Protein AF-A0A937RVD9-F1 (afdb_monomer)

Sequence (289 aa):
MVETFGQALRRLRGSMSIRELARQAHCGKSHVSDLERGRRALYRTQAVLYLAAAKLATRTGDHDLAWIAADRGQQAALAADAPVLVATLRRQIACVFHDTGRLADADQVITTALDALRRDGVQDEPDLISARGSLHLLGAMISTRCGGLAQARQQFAAAADQAHALGRDDNRLWTAFGPTNVAIHTLAAVTLDDPMQAIHVAERIDTRLLPAPL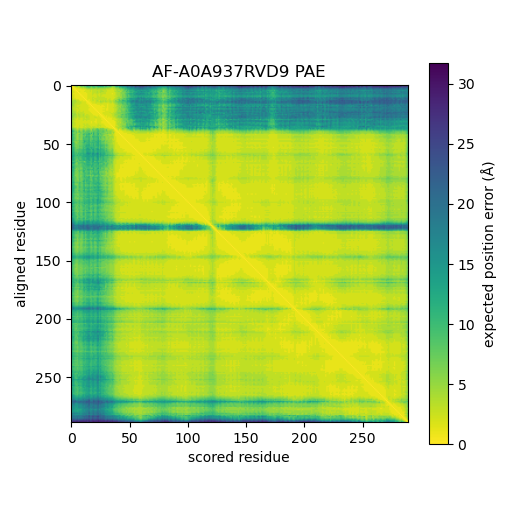IGRRVRVQIDLARAHASLGEDATATVHILDVAHRAPQMLRYDTAARTVCSTLLGRAQGSTVSVLRAAAKQAGIAA

Nearest PDB structures (foldseek):
  8rtc-assembly1_A  TM=5.789E-01  e=1.223E-02  Bacillus phage phi3T
  3sf4-assembly3_C  TM=4.763E-01  e=4.565E-03  Homo sapiens
  4gyo-assembly2_A  TM=5.885E-01  e=1.770E-02  Bacillus subtilis subsp. subtilis str. 168
  4gyo-assembly3_B  TM=5.887E-01  e=2.458E-02  Bacillus subtilis subsp. subtilis str. 168
  8fbn-assembly1_E  TM=3.267E-01  e=1.270E-01  synthetic construct

pLDDT: mean 93.31, std 6.49, range [53.69, 98.69]

Solvent-accessible surface area (backbone atoms only — not comparable to full-atom values): 14753 Å² total; per-residue (Å²): 133,86,80,49,72,18,55,50,49,49,61,74,47,60,87,58,49,59,63,54,50,13,60,76,68,75,50,54,47,66,58,51,52,30,46,45,70,42,45,33,61,54,24,41,51,49,16,52,53,20,41,52,50,13,56,51,25,52,54,69,66,39,47,68,60,14,39,54,27,12,52,55,13,27,55,24,10,57,69,30,73,32,68,57,53,27,40,50,19,42,45,48,40,22,48,43,26,46,77,73,65,40,45,70,61,17,49,50,42,42,54,55,39,54,52,49,64,60,70,68,67,64,70,92,42,68,56,48,36,28,39,53,23,40,41,25,49,51,47,16,54,47,25,47,75,71,69,34,61,71,58,16,50,51,23,45,49,54,20,47,54,30,18,58,74,58,69,46,52,41,57,54,94,74,59,48,33,15,53,64,47,50,53,52,51,54,29,58,62,36,33,81,82,36,33,70,61,20,50,62,50,50,77,72,58,65,59,82,66,47,54,82,89,47,52,74,65,51,41,44,55,33,43,45,46,19,45,18,30,46,74,72,67,39,48,71,62,15,46,54,28,51,50,51,31,42,72,77,39,35,65,48,40,46,47,35,66,67,40,37,52,45,52,53,54,46,57,76,69,46,59,78,72,54,40,60,56,49,48,52,46,33,53,74,24,69,44,90,127

Secondary structure (DSSP, 8-state):
-PPPHHHHHHHHHTT--HHHHHHHTTS-HHHHHHHHTTHHHHHHHHHHHHHHHHHHHHHHT-HHHHHHHHHHHHHHHHHTT-HHHHHHHHHHHHHHHHHTT-HHHHHHHHHHHHHHHHHT-----HHHHHHHHHHHHHHHHHHHHTT-HHHHHHHHHHHHHHHHHH-S---GGG---SHHHHHHHHHHHHTTT-HHHHHHHHHT--GGGS-TT-HHHHHHHHHHHHHHHHHTT-HHHHHHHHHHHHHH-HHHHHH-HHHHHHHHHHHHH--THHHHHHHHHHHHHT---

Foldseek 3Di:
DDQAQLSVLPVVCDPPDLVRVCVVVVHDSVVNVCRNVVVLVVLQVLLLVLLVQLVVCLLQVVLVSNLVSLVSSLVSCVVNVNLLSNLSSLQSNLSSCVVVVVLVVSLVSLVVSLVVLVVVPDPPDLSSLLSNLLSLLSQLVSCLVVVNNVSNVVSLVSSCVSQVVNVAQDCRSNSSRHDLLSLLSVLVSCLVPALVVSVVSLVPRDPVRHDPVVLVSVLSSLLSNLSSCVVVVVLVSSLVSLVVCLVRPLQCCQRPPSNVVSLVSSCVVDDDPSVVSSVVSCVSSVNDD

InterPro domains:
  IPR001387 Cro/C1-type, helix-turn-helix domain [cd00093] (6-56)
  IPR010982 Lambda repressor-like, DNA-binding domain superfamily [G3DSA:1.10.260.40] (2-59)
  IPR010982 Lambda repressor-like, DNA-binding domain superfamily [SSF47413] (3-54)

Radius of gyration: 22.55 Å; Cα contacts (8 Å, |Δi|>4): 411; chains: 1; bounding box: 54×34×69 Å

Organism: NCBI:txid1836974

Structure (mmCIF, N/CA/C/O backbone):
data_AF-A0A937RVD9-F1
#
_entry.id   AF-A0A937RVD9-F1
#
loop_
_atom_site.group_PDB
_atom_site.id
_atom_site.type_symbol
_atom_site.label_atom_id
_atom_site.label_alt_id
_atom_site.label_comp_id
_atom_site.label_asym_id
_atom_site.label_entity_id
_atom_site.label_seq_id
_atom_site.pdbx_PDB_ins_code
_atom_site.Cartn_x
_atom_site.Cartn_y
_atom_site.Cartn_z
_atom_site.occupancy
_atom_site.B_iso_or_equiv
_atom_site.auth_seq_id
_atom_site.auth_comp_id
_atom_site.auth_asym_id
_atom_site.auth_atom_id
_atom_site.pdbx_PDB_model_num
ATOM 1 N N . MET A 1 1 ? -1.946 -15.962 -37.722 1.00 59.03 1 MET A N 1
ATOM 2 C CA . MET A 1 1 ? -1.201 -15.872 -36.444 1.00 59.03 1 MET A CA 1
ATOM 3 C C . MET A 1 1 ? -0.429 -14.567 -36.431 1.00 59.03 1 MET A C 1
ATOM 5 O O . MET A 1 1 ? 0.178 -14.253 -37.446 1.00 59.03 1 MET A O 1
ATOM 9 N N . VAL A 1 2 ? -0.481 -13.809 -35.334 1.00 79.12 2 VAL A N 1
ATOM 10 C CA . VAL A 1 2 ? 0.289 -12.563 -35.180 1.00 79.12 2 VAL A CA 1
ATOM 11 C C . VAL A 1 2 ? 1.734 -12.924 -34.819 1.00 79.12 2 VAL A C 1
ATOM 13 O O . VAL A 1 2 ? 1.956 -13.694 -33.887 1.00 79.12 2 VAL A O 1
ATOM 16 N N . GLU A 1 3 ? 2.703 -12.420 -35.584 1.00 84.69 3 GLU A N 1
ATOM 17 C CA . GLU A 1 3 ? 4.141 -12.602 -35.336 1.00 84.69 3 GLU A CA 1
ATOM 18 C C . GLU A 1 3 ? 4.533 -11.965 -33.986 1.00 84.69 3 GLU A C 1
ATOM 20 O O . GLU A 1 3 ? 4.183 -10.821 -33.702 1.00 84.69 3 GLU A O 1
ATOM 25 N N . THR A 1 4 ? 5.256 -12.693 -33.131 1.00 83.12 4 THR A N 1
ATOM 26 C CA . THR A 1 4 ? 5.807 -12.138 -31.879 1.00 83.12 4 THR A CA 1
ATOM 27 C C . THR A 1 4 ? 6.975 -11.190 -32.158 1.00 83.12 4 THR A C 1
ATOM 29 O O . THR A 1 4 ? 7.692 -11.364 -33.141 1.00 83.12 4 THR A O 1
ATOM 32 N N . PHE A 1 5 ? 7.261 -10.244 -31.254 1.00 81.25 5 PHE A N 1
ATOM 33 C CA . PHE A 1 5 ? 8.400 -9.324 -31.407 1.00 81.25 5 PHE A CA 1
ATOM 34 C C . PHE A 1 5 ? 9.730 -10.053 -31.662 1.00 81.25 5 PHE A C 1
ATOM 36 O O . PHE A 1 5 ? 10.495 -9.658 -32.533 1.00 81.25 5 PHE A O 1
ATOM 43 N N . GLY A 1 6 ? 9.995 -11.156 -30.955 1.00 86.38 6 GLY A N 1
ATOM 44 C CA . GLY A 1 6 ? 11.218 -11.936 -31.155 1.00 86.38 6 GLY A CA 1
ATOM 45 C C . GLY A 1 6 ? 11.268 -12.682 -32.495 1.00 86.38 6 GLY A C 1
ATOM 46 O O . GLY A 1 6 ? 12.347 -12.893 -33.047 1.00 86.38 6 GLY A O 1
ATOM 47 N N . GLN A 1 7 ? 10.117 -13.082 -33.048 1.00 87.94 7 GLN A N 1
ATOM 48 C CA . GLN A 1 7 ? 10.034 -13.606 -34.419 1.00 87.94 7 GLN A CA 1
ATOM 49 C C . GLN A 1 7 ? 10.278 -12.492 -35.445 1.00 87.94 7 GLN A C 1
ATOM 51 O O . GLN A 1 7 ? 11.126 -12.673 -36.317 1.00 87.94 7 GLN A O 1
ATOM 56 N N . ALA A 1 8 ? 9.664 -11.320 -35.254 1.00 88.81 8 ALA A N 1
ATOM 57 C CA . ALA A 1 8 ? 9.880 -10.150 -36.102 1.00 88.81 8 ALA A CA 1
ATOM 58 C C . ALA A 1 8 ? 11.344 -9.688 -36.081 1.00 88.81 8 ALA A C 1
ATOM 60 O O . ALA A 1 8 ? 11.929 -9.456 -37.134 1.00 88.81 8 ALA A O 1
ATOM 61 N N . LEU A 1 9 ? 11.977 -9.631 -34.906 1.00 88.50 9 LEU A N 1
ATOM 62 C CA . LEU A 1 9 ? 13.383 -9.249 -34.762 1.00 88.50 9 LEU A CA 1
ATOM 63 C C . LEU A 1 9 ? 14.321 -10.250 -35.454 1.00 88.50 9 LEU A C 1
ATOM 65 O O . LEU A 1 9 ? 15.240 -9.829 -36.151 1.00 88.50 9 LEU A O 1
ATOM 69 N N . ARG A 1 10 ? 14.064 -11.562 -35.328 1.00 90.75 10 ARG A N 1
ATOM 70 C CA . ARG A 1 10 ? 14.826 -12.600 -36.051 1.00 90.75 10 ARG A CA 1
ATOM 71 C C . ARG A 1 10 ? 14.688 -12.460 -37.561 1.00 90.75 10 ARG A C 1
ATOM 73 O O . ARG A 1 10 ? 15.682 -12.573 -38.271 1.00 90.75 10 ARG A O 1
ATOM 80 N N . ARG A 1 11 ? 13.472 -12.195 -38.044 1.00 92.94 11 ARG A N 1
ATOM 81 C CA . ARG A 1 11 ? 13.201 -11.966 -39.466 1.00 92.94 11 ARG A CA 1
ATOM 82 C C . ARG A 1 11 ? 13.911 -10.711 -39.976 1.00 92.94 11 ARG A C 1
ATOM 84 O O . ARG A 1 11 ? 14.557 -10.773 -41.015 1.00 92.94 11 ARG A O 1
ATOM 91 N N . LEU A 1 12 ? 13.831 -9.604 -39.234 1.00 91.19 12 LEU A N 1
ATOM 92 C CA . LEU A 1 12 ? 14.468 -8.329 -39.581 1.00 91.19 12 LEU A CA 1
ATOM 93 C C . LEU A 1 12 ? 16.000 -8.396 -39.530 1.00 91.19 12 LEU A C 1
ATOM 95 O O . LEU A 1 12 ? 16.657 -7.765 -40.351 1.00 91.19 12 LEU A O 1
ATOM 99 N N . ARG A 1 13 ? 16.581 -9.175 -38.607 1.00 91.94 13 ARG A N 1
ATOM 100 C CA . ARG A 1 13 ? 18.036 -9.386 -38.526 1.00 91.94 13 ARG A CA 1
ATOM 101 C C . ARG A 1 13 ? 18.589 -10.159 -39.734 1.00 91.94 13 ARG A C 1
ATOM 103 O O . ARG A 1 13 ? 19.764 -10.004 -40.069 1.00 91.94 13 ARG A O 1
ATOM 110 N N . GLY A 1 14 ? 17.776 -10.999 -40.379 1.00 92.56 14 GLY A N 1
ATOM 111 C CA . GLY A 1 14 ? 18.201 -11.812 -41.519 1.00 92.56 14 GLY A CA 1
ATOM 112 C C . GLY A 1 14 ? 19.394 -12.712 -41.172 1.00 92.56 14 GLY A C 1
ATOM 113 O O . GLY A 1 14 ? 19.342 -13.491 -40.220 1.00 92.56 14 GLY A O 1
ATOM 114 N N . SER A 1 15 ? 20.480 -12.602 -41.941 1.00 93.44 15 SER A N 1
ATOM 115 C CA . SER A 1 15 ? 21.705 -13.398 -41.765 1.00 93.44 15 SER A CA 1
ATOM 116 C C . SER A 1 15 ? 22.711 -12.817 -40.767 1.00 93.44 15 SER A C 1
ATOM 118 O O . SER A 1 15 ? 23.637 -13.529 -40.376 1.00 93.44 15 SER A O 1
ATOM 120 N N . MET A 1 16 ? 22.552 -11.562 -40.327 1.00 94.19 16 MET A N 1
ATOM 121 C CA . MET A 1 16 ? 23.480 -10.949 -39.368 1.00 94.19 16 MET A CA 1
ATOM 122 C C . MET A 1 16 ? 23.485 -11.751 -38.078 1.00 94.19 16 MET A C 1
ATOM 124 O O . MET A 1 16 ? 22.424 -12.010 -37.542 1.00 94.19 16 MET A O 1
ATOM 128 N N . SER A 1 17 ? 24.622 -12.101 -37.499 1.00 94.50 17 SER A N 1
ATOM 129 C CA . SER A 1 17 ? 24.682 -12.749 -36.187 1.00 94.50 17 SER A CA 1
ATOM 130 C C . SER A 1 17 ? 24.174 -11.831 -35.061 1.00 94.50 17 SER A C 1
ATOM 132 O O . SER A 1 17 ? 24.235 -10.604 -35.143 1.00 94.50 17 SER A O 1
ATOM 134 N N . ILE A 1 18 ? 23.747 -12.418 -33.934 1.00 92.19 18 ILE A N 1
ATOM 135 C CA . ILE A 1 18 ? 23.400 -11.665 -32.708 1.00 92.19 18 ILE A CA 1
ATOM 136 C C . ILE A 1 18 ? 24.550 -10.734 -32.282 1.00 92.19 18 ILE A C 1
ATOM 138 O O . ILE A 1 18 ? 24.316 -9.639 -31.784 1.00 92.19 18 ILE A O 1
ATOM 142 N N . ARG A 1 19 ? 25.805 -11.157 -32.490 1.00 93.88 19 ARG A N 1
ATOM 143 C CA . ARG A 1 19 ? 27.004 -10.364 -32.185 1.00 93.88 19 ARG A CA 1
ATOM 144 C C . ARG A 1 19 ? 27.101 -9.115 -33.054 1.00 93.88 19 ARG A C 1
ATOM 146 O O . ARG A 1 19 ? 27.449 -8.059 -32.534 1.00 93.88 19 ARG A O 1
ATOM 153 N N . GLU A 1 20 ? 26.826 -9.243 -34.345 1.00 92.75 20 GLU A N 1
ATOM 154 C CA . GLU A 1 20 ? 26.868 -8.123 -35.286 1.00 92.75 20 GLU A CA 1
ATOM 155 C C . GLU A 1 20 ? 25.735 -7.141 -35.023 1.00 92.75 20 GLU A C 1
ATOM 157 O O . GLU A 1 20 ? 26.001 -5.944 -34.933 1.00 92.75 20 GLU A O 1
ATOM 162 N N . LEU A 1 21 ? 24.515 -7.643 -34.802 1.00 91.88 21 LEU A N 1
ATOM 163 C CA . LEU A 1 21 ? 23.379 -6.793 -34.451 1.00 91.88 21 LEU A CA 1
ATOM 164 C C . LEU A 1 21 ? 23.620 -6.056 -33.129 1.00 91.88 21 LEU A C 1
ATOM 166 O O . LEU A 1 21 ? 23.423 -4.850 -33.061 1.00 91.88 21 LEU A O 1
ATOM 170 N N . ALA A 1 22 ? 24.114 -6.748 -32.099 1.00 92.56 22 ALA A N 1
ATOM 171 C CA . ALA A 1 22 ? 24.427 -6.134 -30.810 1.00 92.56 22 ALA A CA 1
ATOM 172 C C . ALA A 1 22 ? 25.488 -5.026 -30.930 1.00 92.56 22 ALA A C 1
ATOM 174 O O . ALA A 1 22 ? 25.346 -3.968 -30.323 1.00 92.56 22 ALA A O 1
ATOM 175 N N . ARG A 1 23 ? 26.522 -5.236 -31.760 1.00 93.06 23 ARG A N 1
ATOM 176 C CA . ARG A 1 23 ? 27.548 -4.220 -32.034 1.00 93.06 23 ARG A CA 1
ATOM 177 C C . ARG A 1 23 ? 26.963 -2.993 -32.736 1.00 93.06 23 ARG A C 1
ATOM 179 O O . ARG A 1 23 ? 27.299 -1.882 -32.350 1.00 93.06 23 ARG A O 1
ATOM 186 N N . GLN A 1 24 ? 26.117 -3.192 -33.748 1.00 91.94 24 GLN A N 1
ATOM 187 C CA . GLN A 1 24 ? 25.471 -2.089 -34.471 1.00 91.94 24 GLN A CA 1
ATOM 188 C C . GLN A 1 24 ? 24.472 -1.325 -33.595 1.00 91.94 24 GLN A C 1
ATOM 190 O O . GLN A 1 24 ? 24.402 -0.107 -33.666 1.00 91.94 24 GLN A O 1
ATOM 195 N N . ALA A 1 25 ? 23.734 -2.034 -32.742 1.00 89.19 25 ALA A N 1
ATOM 196 C CA . ALA A 1 25 ? 22.773 -1.451 -31.812 1.00 89.19 25 ALA A CA 1
ATOM 197 C C . ALA A 1 25 ? 23.415 -0.935 -30.509 1.00 89.19 25 ALA A C 1
ATOM 199 O O . ALA A 1 25 ? 22.693 -0.576 -29.584 1.00 89.19 25 ALA A O 1
ATOM 200 N N . HIS A 1 26 ? 24.750 -0.947 -30.403 1.00 91.12 26 HIS A N 1
ATOM 201 C CA . HIS A 1 26 ? 25.501 -0.524 -29.215 1.00 91.12 26 HIS A CA 1
ATOM 202 C C . HIS A 1 26 ? 24.992 -1.145 -27.898 1.00 91.12 26 HIS A C 1
ATOM 204 O O . HIS A 1 26 ? 24.922 -0.485 -26.864 1.00 91.12 26 HIS A O 1
ATOM 210 N N . CYS A 1 27 ? 24.648 -2.436 -27.924 1.00 89.69 27 CYS A N 1
ATOM 211 C CA . CYS A 1 27 ? 24.120 -3.161 -26.768 1.00 89.69 27 CYS A CA 1
ATOM 212 C C . CYS A 1 27 ? 24.797 -4.529 -26.565 1.00 89.69 27 CYS A C 1
ATOM 214 O O . CYS A 1 27 ? 25.627 -4.986 -27.354 1.00 89.69 27 CYS A O 1
ATOM 216 N N . GLY A 1 28 ? 24.461 -5.203 -25.461 1.00 89.19 28 GLY A N 1
ATOM 217 C CA . GLY A 1 28 ? 24.975 -6.537 -25.153 1.00 89.19 28 GLY A CA 1
ATOM 218 C C . GLY A 1 28 ? 24.358 -7.638 -26.026 1.00 89.19 28 GLY A C 1
ATOM 219 O O . GLY A 1 28 ? 23.177 -7.615 -26.361 1.00 89.19 28 GLY A O 1
ATOM 220 N N . LYS A 1 29 ? 25.128 -8.688 -26.334 1.00 91.56 29 LYS A N 1
ATOM 221 C CA . LYS A 1 29 ? 24.632 -9.866 -27.085 1.00 91.56 29 LYS A CA 1
ATOM 222 C C . LYS A 1 29 ? 23.496 -10.592 -26.357 1.00 91.56 29 LYS A C 1
ATOM 224 O O . LYS A 1 29 ? 22.594 -11.127 -26.996 1.00 91.56 29 LYS A O 1
ATOM 229 N N . SER A 1 30 ? 23.555 -10.619 -25.024 1.00 85.56 30 SER A N 1
ATOM 230 C CA . SER A 1 30 ? 22.506 -11.171 -24.162 1.00 85.56 30 SER A CA 1
ATOM 231 C C . SER A 1 30 ? 21.183 -10.435 -24.358 1.00 85.56 30 SER A C 1
ATOM 233 O O . SER A 1 30 ? 20.170 -11.087 -24.572 1.00 85.56 30 SER A O 1
ATOM 235 N N . HIS A 1 31 ? 21.214 -9.101 -24.409 1.00 82.62 31 HIS A N 1
ATOM 236 C CA . HIS A 1 31 ? 20.038 -8.257 -24.615 1.00 82.62 31 HIS A CA 1
ATOM 237 C C . HIS A 1 31 ? 19.308 -8.593 -25.925 1.00 82.62 31 HIS A C 1
ATOM 239 O O . HIS A 1 31 ? 18.111 -8.874 -25.916 1.00 82.62 31 HIS A O 1
ATOM 245 N N . VAL A 1 32 ? 20.034 -8.663 -27.045 1.00 85.31 32 VAL A N 1
ATOM 246 C CA . VAL A 1 32 ? 19.459 -9.058 -28.344 1.00 85.31 32 VAL A CA 1
ATOM 247 C C . VAL A 1 32 ? 18.913 -10.490 -28.295 1.00 85.31 32 VAL A C 1
ATOM 249 O O . VAL A 1 32 ? 17.807 -10.755 -28.763 1.00 85.31 32 VAL A O 1
ATOM 252 N N . SER A 1 33 ? 19.649 -11.418 -27.676 1.00 87.69 33 SER A N 1
ATOM 253 C CA . SER A 1 33 ? 19.200 -12.807 -27.523 1.00 87.69 33 SER A CA 1
ATOM 254 C C . SER A 1 33 ? 17.923 -12.929 -26.682 1.00 87.69 33 SER A C 1
ATOM 256 O O . SER A 1 33 ? 17.074 -13.772 -26.977 1.00 87.69 33 SER A O 1
ATOM 258 N N . ASP A 1 34 ? 17.767 -12.100 -25.652 1.00 86.12 34 ASP A N 1
ATOM 259 C CA . ASP A 1 34 ? 16.589 -12.075 -24.783 1.00 86.12 34 ASP A CA 1
ATOM 260 C C . ASP A 1 34 ? 15.357 -11.564 -25.515 1.00 86.12 34 ASP A C 1
ATOM 262 O O . ASP A 1 34 ? 14.273 -12.129 -25.347 1.00 86.12 34 ASP A O 1
ATOM 266 N N . LEU A 1 35 ? 15.531 -10.551 -26.363 1.00 82.38 35 LEU A N 1
ATOM 267 C CA . LEU A 1 35 ? 14.476 -10.030 -27.226 1.00 82.38 35 LEU A CA 1
ATOM 268 C C . LEU A 1 35 ? 14.007 -11.080 -28.238 1.00 82.38 35 LEU A C 1
ATOM 270 O O . LEU A 1 35 ? 12.809 -11.346 -28.331 1.00 82.38 35 LEU A O 1
ATOM 274 N N . GLU A 1 36 ? 14.933 -11.744 -28.938 1.00 86.94 36 GLU A N 1
ATOM 275 C CA . GLU A 1 36 ? 14.588 -12.795 -29.907 1.00 86.94 36 GLU A CA 1
ATOM 276 C C . GLU A 1 36 ? 13.878 -13.992 -29.265 1.00 86.94 36 GLU A C 1
ATOM 278 O O . GLU A 1 36 ? 12.989 -14.600 -29.865 1.00 86.94 36 GLU A O 1
ATOM 283 N N . ARG A 1 37 ? 14.269 -14.342 -28.035 1.00 85.62 37 ARG A N 1
ATOM 284 C CA . ARG A 1 37 ? 13.691 -15.458 -27.274 1.00 85.62 37 ARG A CA 1
ATOM 285 C C . ARG A 1 37 ? 12.435 -15.073 -26.489 1.00 85.62 37 ARG A C 1
ATOM 287 O O . ARG A 1 37 ? 11.854 -15.942 -25.850 1.00 85.62 37 ARG A O 1
ATOM 294 N N . GLY A 1 38 ? 12.027 -13.803 -26.501 1.00 82.19 38 GLY A N 1
ATOM 295 C CA . GLY A 1 38 ? 10.880 -13.321 -25.727 1.00 82.19 38 GLY A CA 1
ATOM 296 C C . GLY A 1 38 ? 11.082 -13.369 -24.205 1.00 82.19 38 GLY A C 1
ATOM 297 O O . GLY A 1 38 ? 10.106 -13.333 -23.457 1.00 82.19 38 GLY A O 1
ATOM 298 N N . ARG A 1 39 ? 12.332 -13.431 -23.719 1.00 84.19 39 ARG A N 1
ATOM 299 C CA . ARG A 1 39 ? 12.641 -13.558 -22.282 1.00 84.19 39 ARG A CA 1
ATOM 300 C C . ARG A 1 39 ? 12.180 -12.347 -21.468 1.00 84.19 39 ARG A C 1
ATOM 302 O O . ARG A 1 39 ? 11.753 -12.522 -20.335 1.00 84.19 39 ARG A O 1
ATOM 309 N N . ARG A 1 40 ? 12.149 -11.143 -22.054 1.00 83.50 40 ARG A N 1
ATOM 310 C CA . ARG A 1 40 ? 11.607 -9.941 -21.387 1.00 83.50 40 ARG A CA 1
ATOM 311 C C . ARG A 1 40 ? 10.127 -10.068 -21.025 1.00 83.50 40 ARG A C 1
ATOM 313 O O . ARG A 1 40 ? 9.737 -9.684 -19.929 1.00 83.50 40 ARG A O 1
ATOM 320 N N . ALA A 1 41 ? 9.311 -10.629 -21.920 1.00 85.44 41 ALA A N 1
ATOM 321 C CA . ALA A 1 41 ? 7.891 -10.847 -21.649 1.00 85.44 41 ALA A CA 1
ATOM 322 C C . ALA A 1 41 ? 7.699 -11.866 -20.516 1.00 85.44 41 ALA A C 1
ATOM 324 O O . ALA A 1 41 ? 6.898 -11.637 -19.613 1.00 85.44 41 ALA A O 1
ATOM 325 N N . LEU A 1 42 ? 8.500 -12.939 -20.514 1.00 89.31 42 LEU A N 1
ATOM 326 C CA . LEU A 1 42 ? 8.524 -13.916 -19.426 1.00 89.31 42 LEU A CA 1
ATOM 327 C C . LEU A 1 42 ? 8.903 -13.266 -18.085 1.00 89.31 42 LEU A C 1
ATOM 329 O O . LEU A 1 42 ? 8.179 -13.436 -17.106 1.00 89.31 42 LEU A O 1
ATOM 333 N N . TYR A 1 43 ? 9.984 -12.481 -18.045 1.00 93.88 43 TYR A N 1
ATOM 334 C CA . TYR A 1 43 ? 10.412 -11.775 -16.835 1.00 93.88 43 TYR A CA 1
ATOM 335 C C . TYR A 1 43 ? 9.379 -10.751 -16.358 1.00 93.88 43 TYR A C 1
ATOM 337 O O . TYR A 1 43 ? 9.143 -10.635 -15.158 1.00 93.88 43 TYR A O 1
ATOM 345 N N . ARG A 1 44 ? 8.693 -10.057 -17.274 1.00 94.62 44 ARG A N 1
ATOM 346 C CA . ARG A 1 44 ? 7.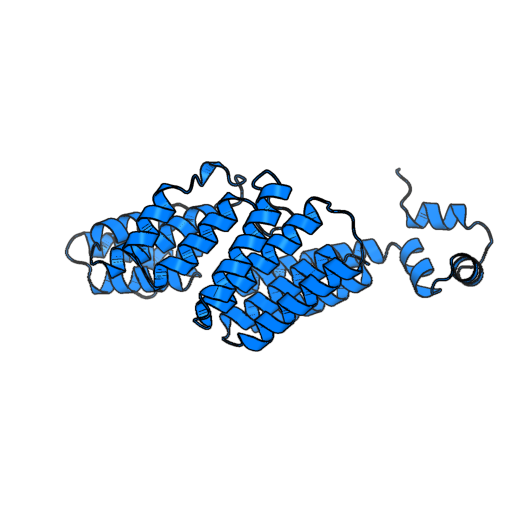597 -9.147 -16.920 1.00 94.62 44 ARG A CA 1
ATOM 347 C C . ARG A 1 44 ? 6.450 -9.900 -16.247 1.00 94.62 44 ARG A C 1
ATOM 349 O O . ARG A 1 44 ? 5.977 -9.466 -15.200 1.00 94.62 44 ARG A O 1
ATOM 356 N N . THR A 1 45 ? 6.026 -11.033 -16.807 1.00 95.06 45 THR A N 1
ATOM 357 C CA . THR A 1 45 ? 4.992 -11.884 -16.195 1.00 95.06 45 THR A CA 1
ATOM 358 C C . THR A 1 45 ? 5.443 -12.402 -14.832 1.00 95.06 45 THR A C 1
ATOM 360 O O . THR A 1 45 ? 4.685 -12.332 -13.867 1.00 95.06 45 THR A O 1
ATOM 363 N N . GLN A 1 46 ? 6.693 -12.849 -14.716 1.00 96.88 46 GLN A N 1
ATOM 364 C CA . GLN A 1 46 ? 7.273 -13.296 -13.451 1.00 96.88 46 GLN A CA 1
ATOM 365 C C . GLN A 1 46 ? 7.279 -12.177 -12.396 1.00 96.88 46 GLN A C 1
ATOM 367 O O . GLN A 1 46 ? 6.896 -12.416 -11.253 1.00 96.88 46 GLN A O 1
ATOM 372 N N . ALA A 1 47 ? 7.642 -10.950 -12.776 1.00 98.00 47 ALA A N 1
ATOM 373 C CA . ALA A 1 47 ? 7.604 -9.787 -11.895 1.00 98.00 47 ALA A CA 1
ATOM 374 C C . ALA A 1 47 ? 6.185 -9.487 -11.394 1.00 98.00 47 ALA A C 1
ATOM 376 O O . ALA A 1 47 ? 5.994 -9.218 -10.210 1.00 98.00 47 ALA A O 1
ATOM 377 N N . VAL A 1 48 ? 5.180 -9.576 -12.272 1.00 97.62 48 VAL A N 1
ATOM 378 C CA . VAL A 1 48 ? 3.768 -9.381 -11.905 1.00 97.62 48 VAL A CA 1
ATOM 379 C C . VAL A 1 48 ? 3.281 -10.467 -10.941 1.00 97.62 48 VAL A C 1
ATOM 381 O O . VAL A 1 48 ? 2.608 -10.148 -9.961 1.00 97.62 48 VAL A O 1
ATOM 384 N N . LEU A 1 49 ? 3.646 -11.732 -11.169 1.00 98.00 49 LEU A N 1
ATOM 385 C CA . LEU A 1 49 ? 3.294 -12.833 -10.266 1.00 98.00 49 LEU A CA 1
ATOM 386 C C . LEU A 1 49 ? 3.920 -12.646 -8.880 1.00 98.00 49 LEU A C 1
ATOM 388 O O . LEU A 1 49 ? 3.232 -12.770 -7.868 1.00 98.00 49 LEU A O 1
ATOM 392 N N . TYR A 1 50 ? 5.200 -12.280 -8.829 1.00 98.50 50 TYR A N 1
ATOM 393 C CA . TYR A 1 50 ? 5.874 -11.978 -7.570 1.00 98.50 50 TYR A CA 1
ATOM 394 C C . TYR A 1 50 ? 5.297 -10.750 -6.867 1.00 98.50 50 TYR A C 1
ATOM 396 O O . TYR A 1 50 ? 5.152 -10.763 -5.648 1.00 98.50 50 TYR A O 1
ATOM 404 N N . LEU A 1 51 ? 4.904 -9.715 -7.612 1.00 98.25 51 LEU A N 1
ATOM 405 C CA . LEU A 1 51 ? 4.222 -8.551 -7.051 1.00 98.25 51 LEU A CA 1
ATOM 406 C C . LEU A 1 51 ? 2.889 -8.939 -6.395 1.00 98.25 51 LEU A C 1
ATOM 408 O O . LEU A 1 51 ? 2.574 -8.450 -5.309 1.00 98.25 51 LEU A O 1
ATOM 412 N N . ALA A 1 52 ? 2.107 -9.807 -7.040 1.00 97.44 52 ALA A N 1
ATOM 413 C CA . ALA A 1 52 ? 0.856 -10.309 -6.482 1.00 97.44 52 ALA A CA 1
ATOM 414 C C . ALA A 1 52 ? 1.099 -11.139 -5.211 1.00 97.44 52 ALA A C 1
ATOM 416 O O . ALA A 1 52 ? 0.429 -10.913 -4.202 1.00 97.44 52 ALA A O 1
ATOM 417 N N . ALA A 1 53 ? 2.092 -12.035 -5.235 1.00 98.06 53 ALA A N 1
ATOM 418 C CA . ALA A 1 53 ? 2.490 -12.829 -4.075 1.00 98.06 53 ALA A CA 1
ATOM 419 C C . ALA A 1 53 ? 2.950 -11.945 -2.905 1.00 98.06 53 ALA A C 1
ATOM 421 O O . ALA A 1 53 ? 2.478 -12.128 -1.787 1.00 98.06 53 ALA A O 1
ATOM 422 N N . ALA A 1 54 ? 3.791 -10.939 -3.172 1.00 98.12 54 ALA A N 1
ATOM 423 C CA . ALA A 1 54 ? 4.260 -9.994 -2.163 1.00 98.12 54 ALA A CA 1
ATOM 424 C C . ALA A 1 54 ? 3.095 -9.239 -1.512 1.00 98.12 54 ALA A C 1
ATOM 426 O O . ALA A 1 54 ? 2.978 -9.218 -0.291 1.00 98.12 54 ALA A O 1
ATOM 427 N N . LYS A 1 55 ? 2.178 -8.692 -2.323 1.00 95.62 55 LYS A N 1
ATOM 428 C CA . LYS A 1 55 ? 0.988 -7.985 -1.823 1.00 95.62 55 LYS A CA 1
ATOM 429 C C . LYS A 1 55 ? 0.104 -8.875 -0.957 1.00 95.62 55 LYS A C 1
ATOM 431 O O . LYS A 1 55 ? -0.399 -8.409 0.063 1.00 95.62 55 LYS A O 1
ATOM 436 N N . LEU A 1 56 ? -0.111 -10.126 -1.363 1.00 94.94 56 LEU A N 1
ATOM 437 C CA . LEU A 1 56 ? -0.914 -11.070 -0.590 1.00 94.94 56 LEU A CA 1
ATOM 438 C C . LEU A 1 56 ? -0.233 -11.410 0.741 1.00 94.94 56 LEU A C 1
ATOM 440 O O . LEU A 1 56 ? -0.875 -11.303 1.780 1.00 94.94 56 LEU A O 1
ATOM 444 N N . ALA A 1 57 ? 1.061 -11.732 0.709 1.00 96.19 57 ALA A N 1
ATOM 445 C CA . ALA A 1 57 ? 1.843 -12.070 1.894 1.00 96.19 57 ALA A CA 1
ATOM 446 C C . ALA A 1 57 ? 1.905 -10.907 2.903 1.00 96.19 57 ALA A C 1
ATOM 448 O O . ALA A 1 57 ? 1.660 -11.116 4.090 1.00 96.19 57 ALA A O 1
ATOM 449 N N . THR A 1 58 ? 2.098 -9.661 2.439 1.00 94.38 58 THR A N 1
ATOM 450 C CA . THR A 1 58 ? 2.015 -8.463 3.297 1.00 94.38 58 THR A CA 1
ATOM 451 C C . THR A 1 58 ? 0.649 -8.360 3.970 1.00 94.38 58 THR A C 1
ATOM 453 O O . THR A 1 58 ? 0.563 -8.083 5.161 1.00 94.38 58 THR A O 1
ATOM 456 N N . ARG A 1 59 ? -0.440 -8.610 3.229 1.00 89.94 59 ARG A N 1
ATOM 457 C CA . ARG A 1 59 ? -1.800 -8.542 3.780 1.00 89.94 59 ARG A CA 1
ATOM 458 C C . ARG A 1 59 ? -2.091 -9.627 4.805 1.00 89.94 59 ARG A C 1
ATOM 460 O O . ARG A 1 59 ? -2.935 -9.387 5.654 1.00 89.94 59 ARG A O 1
ATOM 467 N N . THR A 1 60 ? -1.441 -10.784 4.728 1.00 91.31 60 THR A N 1
ATOM 468 C CA . THR A 1 60 ? -1.617 -11.879 5.692 1.00 91.31 60 THR A CA 1
ATOM 469 C C . THR A 1 60 ? -0.608 -11.849 6.840 1.00 91.31 60 THR A C 1
ATOM 471 O O . THR A 1 60 ? -0.690 -12.706 7.715 1.00 91.31 60 THR A O 1
ATOM 474 N N . GLY A 1 61 ? 0.317 -10.883 6.854 1.00 90.69 61 GLY A N 1
ATOM 475 C CA . GLY A 1 61 ? 1.345 -10.731 7.889 1.00 90.69 61 GLY A CA 1
ATOM 476 C C . GLY A 1 61 ? 2.580 -11.622 7.714 1.00 90.69 61 GLY A C 1
ATOM 477 O O . GLY A 1 61 ? 3.425 -11.660 8.603 1.00 90.69 61 GLY A O 1
ATOM 478 N N . ASP A 1 62 ? 2.720 -12.324 6.584 1.00 95.75 62 ASP A N 1
ATOM 479 C CA . ASP A 1 62 ? 3.923 -13.109 6.274 1.00 95.75 62 ASP A CA 1
ATOM 480 C C . ASP A 1 62 ? 4.973 -12.192 5.631 1.00 95.75 62 ASP A C 1
ATOM 482 O O . ASP A 1 62 ? 5.111 -12.090 4.407 1.00 95.75 62 ASP A O 1
ATOM 486 N N . HIS A 1 63 ? 5.654 -11.427 6.484 1.00 96.38 63 HIS A N 1
ATOM 487 C CA . HIS A 1 63 ? 6.596 -10.395 6.062 1.00 96.38 63 HIS A CA 1
ATOM 488 C C . HIS A 1 63 ? 7.860 -10.968 5.400 1.00 96.38 63 HIS A C 1
ATOM 490 O O . HIS A 1 63 ? 8.389 -10.335 4.483 1.00 96.38 63 HIS A O 1
ATOM 496 N N . ASP A 1 64 ? 8.293 -12.173 5.780 1.00 96.31 64 ASP A N 1
ATOM 497 C CA . ASP A 1 64 ? 9.448 -12.846 5.176 1.00 96.31 64 ASP A CA 1
ATOM 498 C C . ASP A 1 64 ? 9.140 -13.274 3.739 1.00 96.31 64 ASP A C 1
ATOM 500 O O . ASP A 1 64 ? 9.890 -12.950 2.809 1.00 96.31 64 ASP A O 1
ATOM 504 N N . LEU A 1 65 ? 7.993 -13.933 3.520 1.00 97.12 65 LEU A N 1
ATOM 505 C CA . LEU A 1 65 ? 7.551 -14.289 2.174 1.00 97.12 65 LEU A CA 1
ATOM 506 C C . LEU A 1 65 ? 7.301 -13.040 1.326 1.00 97.12 65 LEU A C 1
ATOM 508 O O . LEU A 1 65 ? 7.671 -13.017 0.149 1.00 97.12 65 LEU A O 1
ATOM 512 N N . ALA A 1 66 ? 6.708 -11.995 1.911 1.00 97.94 66 ALA A N 1
ATOM 513 C CA . ALA A 1 66 ? 6.470 -10.735 1.217 1.00 97.94 66 ALA A CA 1
ATOM 514 C C . ALA A 1 66 ? 7.773 -10.093 0.732 1.00 97.94 66 ALA A C 1
ATOM 516 O O . ALA A 1 66 ? 7.854 -9.665 -0.423 1.00 97.94 66 ALA A O 1
ATOM 517 N N . TRP A 1 67 ? 8.799 -10.062 1.585 1.00 97.25 67 TRP A N 1
ATOM 518 C CA . TRP A 1 67 ? 10.108 -9.515 1.245 1.00 97.25 67 TRP A CA 1
ATOM 519 C C . TRP A 1 67 ? 10.802 -10.330 0.151 1.00 97.25 67 TRP A C 1
ATOM 521 O O . TRP A 1 67 ? 11.203 -9.759 -0.864 1.00 97.25 67 TRP A O 1
ATOM 531 N N . ILE A 1 68 ? 10.865 -11.660 0.296 1.00 97.88 68 ILE A N 1
ATOM 532 C CA . ILE A 1 68 ? 11.482 -12.552 -0.701 1.00 97.88 68 ILE A CA 1
ATOM 533 C C . ILE A 1 68 ? 10.763 -12.443 -2.050 1.00 97.88 68 ILE A C 1
ATOM 535 O O . ILE A 1 68 ? 11.406 -12.374 -3.100 1.00 97.88 68 ILE A O 1
ATOM 539 N N . ALA A 1 69 ? 9.428 -12.428 -2.046 1.00 98.31 69 ALA A N 1
ATOM 540 C CA . ALA A 1 69 ? 8.645 -12.276 -3.265 1.00 98.31 69 ALA A CA 1
ATOM 541 C C . ALA A 1 69 ? 8.900 -10.911 -3.918 1.00 98.31 69 ALA A C 1
ATOM 543 O O . ALA A 1 69 ? 9.137 -10.854 -5.124 1.00 98.31 69 ALA A O 1
ATOM 544 N N . ALA A 1 70 ? 8.905 -9.822 -3.146 1.00 98.19 70 ALA A N 1
ATOM 545 C CA . ALA A 1 70 ? 9.147 -8.485 -3.678 1.00 98.19 70 ALA A CA 1
ATOM 546 C C . ALA A 1 70 ? 10.569 -8.326 -4.244 1.00 98.19 70 ALA A C 1
ATOM 548 O O . ALA A 1 70 ? 10.721 -7.755 -5.324 1.00 98.19 70 ALA A O 1
ATOM 549 N N . ASP A 1 71 ? 11.591 -8.877 -3.584 1.00 97.38 71 ASP A N 1
ATOM 550 C CA . ASP A 1 71 ? 12.968 -8.869 -4.091 1.00 97.38 71 ASP A CA 1
ATOM 551 C C . ASP A 1 71 ? 13.095 -9.665 -5.400 1.00 97.38 71 ASP A C 1
ATOM 553 O O . ASP A 1 71 ? 13.539 -9.131 -6.419 1.00 97.38 71 ASP A O 1
ATOM 557 N N . ARG A 1 72 ? 12.593 -10.906 -5.442 1.00 98.00 72 ARG A N 1
ATOM 558 C CA . ARG A 1 72 ? 12.606 -11.720 -6.673 1.00 98.00 72 ARG A CA 1
ATOM 559 C C . ARG A 1 72 ? 11.817 -11.067 -7.804 1.00 98.00 72 ARG A C 1
ATOM 561 O O . ARG A 1 72 ? 12.235 -11.112 -8.963 1.00 98.00 72 ARG A O 1
ATOM 568 N N . GLY A 1 73 ? 10.693 -10.435 -7.477 1.00 98.12 73 GLY A N 1
ATOM 569 C CA . GLY A 1 73 ? 9.922 -9.646 -8.425 1.00 98.12 73 GLY A CA 1
ATOM 570 C C . GLY A 1 73 ? 10.714 -8.453 -8.946 1.00 98.12 73 GLY A C 1
ATOM 571 O O . GLY A 1 73 ? 10.699 -8.214 -10.152 1.00 98.12 73 GLY A O 1
ATOM 572 N N . GLN A 1 74 ? 11.448 -7.742 -8.083 1.00 97.88 74 GLN A N 1
ATOM 573 C CA . GLN A 1 74 ? 12.320 -6.634 -8.480 1.00 97.88 74 GLN A CA 1
ATOM 574 C C . GLN A 1 74 ? 13.394 -7.100 -9.466 1.00 97.88 74 GLN A C 1
ATOM 576 O O . GLN A 1 74 ? 13.575 -6.459 -10.500 1.00 97.88 74 GLN A O 1
ATOM 581 N N . GLN A 1 75 ? 14.065 -8.222 -9.191 1.00 97.25 75 GLN A N 1
ATOM 582 C CA . GLN A 1 75 ? 15.068 -8.783 -10.104 1.00 97.25 75 GLN A CA 1
ATOM 583 C C . GLN A 1 75 ? 14.457 -9.139 -11.466 1.00 97.25 75 GLN A C 1
ATOM 585 O O . GLN A 1 75 ? 15.022 -8.816 -12.511 1.00 97.25 75 GLN A O 1
ATOM 590 N N . ALA A 1 76 ? 13.261 -9.735 -11.471 1.00 95.88 76 ALA A N 1
ATOM 591 C CA . ALA A 1 76 ? 12.536 -10.018 -12.705 1.00 95.88 76 ALA A CA 1
ATOM 592 C C . ALA A 1 76 ? 12.126 -8.728 -13.444 1.00 95.88 76 ALA A C 1
ATOM 594 O O . ALA A 1 76 ? 12.254 -8.651 -14.661 1.00 95.88 76 ALA A O 1
ATOM 595 N N . ALA A 1 77 ? 11.691 -7.684 -12.736 1.00 96.00 77 ALA A N 1
ATOM 596 C CA . ALA A 1 77 ? 11.330 -6.404 -13.343 1.00 96.00 77 ALA A CA 1
ATOM 597 C C . ALA A 1 77 ? 12.542 -5.681 -13.957 1.00 96.00 77 ALA A C 1
ATOM 599 O O . ALA A 1 77 ? 12.413 -5.091 -15.030 1.00 96.00 77 ALA A O 1
ATOM 600 N N . LEU A 1 78 ? 13.718 -5.776 -13.323 1.00 93.69 78 LEU A N 1
ATOM 601 C CA . LEU A 1 78 ? 14.987 -5.290 -13.875 1.00 93.69 78 LEU A CA 1
ATOM 602 C C . LEU A 1 78 ? 15.359 -6.057 -15.152 1.00 93.69 78 LEU A C 1
ATOM 604 O O . LEU A 1 78 ? 15.642 -5.445 -16.177 1.00 93.69 78 LEU A O 1
ATOM 608 N N . ALA A 1 79 ? 15.279 -7.391 -15.130 1.00 90.25 79 ALA A N 1
ATOM 609 C CA . ALA A 1 79 ? 15.532 -8.226 -16.308 1.00 90.25 79 ALA A CA 1
ATOM 610 C C . ALA A 1 79 ? 14.512 -7.994 -17.443 1.00 90.25 79 ALA A C 1
ATOM 612 O O . ALA A 1 79 ? 14.816 -8.193 -18.623 1.00 90.25 79 ALA A O 1
ATOM 613 N N . ALA A 1 80 ? 13.301 -7.558 -17.094 1.00 90.25 80 ALA A N 1
ATOM 614 C CA . ALA A 1 80 ? 12.256 -7.174 -18.033 1.00 90.25 80 ALA A CA 1
ATOM 615 C C . ALA A 1 80 ? 12.401 -5.747 -18.579 1.00 90.25 80 ALA A C 1
ATOM 617 O O . ALA A 1 80 ? 11.625 -5.394 -19.467 1.00 90.25 80 ALA A O 1
ATOM 618 N N . ASP A 1 81 ? 13.351 -4.949 -18.074 1.00 89.25 81 ASP A N 1
ATOM 619 C CA . ASP A 1 81 ? 13.518 -3.534 -18.434 1.00 89.25 81 ASP A CA 1
ATOM 620 C C . ASP A 1 81 ? 12.231 -2.724 -18.177 1.00 89.25 81 ASP A C 1
ATOM 622 O O . ASP A 1 81 ? 11.741 -1.973 -19.018 1.00 89.25 81 ASP A O 1
ATOM 626 N N . ALA A 1 82 ? 11.606 -2.975 -17.020 1.00 91.12 82 ALA A N 1
ATOM 627 C CA . ALA A 1 82 ? 10.302 -2.434 -16.651 1.00 91.12 82 ALA A CA 1
ATOM 628 C C . ALA A 1 82 ? 10.414 -1.504 -15.424 1.00 91.12 82 ALA A C 1
ATOM 630 O O . ALA A 1 82 ? 10.032 -1.907 -14.318 1.00 91.12 82 ALA A O 1
ATOM 631 N N . PRO A 1 83 ? 10.899 -0.256 -15.584 1.00 92.56 83 PRO A N 1
ATOM 632 C CA . PRO A 1 83 ? 11.231 0.638 -14.466 1.00 92.56 83 PRO A CA 1
ATOM 633 C C . PRO A 1 83 ? 10.038 0.927 -13.543 1.00 92.56 83 PRO A C 1
ATOM 635 O O . PRO A 1 83 ? 10.175 0.951 -12.320 1.00 92.56 83 PRO A O 1
ATOM 638 N N . VAL A 1 84 ? 8.828 1.042 -14.096 1.00 93.94 84 VAL A N 1
ATOM 639 C CA . VAL A 1 84 ? 7.622 1.280 -13.287 1.00 93.94 84 VAL A CA 1
ATOM 640 C C . VAL A 1 84 ? 7.238 0.053 -12.437 1.00 93.94 84 VAL A C 1
ATOM 642 O O . VAL A 1 84 ? 6.781 0.188 -11.297 1.00 93.94 84 VAL A O 1
ATOM 645 N N . LEU A 1 85 ? 7.487 -1.167 -12.936 1.00 95.56 85 LEU A N 1
ATOM 646 C CA . LEU A 1 85 ? 7.327 -2.386 -12.132 1.00 95.56 85 LEU A CA 1
ATOM 647 C C . LEU A 1 85 ? 8.399 -2.474 -11.043 1.00 95.56 85 LEU A C 1
ATOM 649 O O . LEU A 1 85 ? 8.060 -2.814 -9.911 1.00 95.56 85 LEU A O 1
ATOM 653 N N . VAL A 1 86 ? 9.649 -2.104 -11.344 1.00 96.81 86 VAL A N 1
ATOM 654 C CA . VAL A 1 86 ? 10.727 -2.012 -10.342 1.00 96.81 86 VAL A CA 1
ATOM 655 C C . VAL A 1 86 ? 10.314 -1.081 -9.201 1.00 96.81 86 VAL A C 1
ATOM 657 O O . VAL A 1 86 ? 10.390 -1.475 -8.039 1.00 96.81 86 VAL A O 1
ATOM 660 N N . ALA A 1 87 ? 9.803 0.114 -9.507 1.00 96.38 87 ALA A N 1
ATOM 661 C CA . ALA A 1 87 ? 9.308 1.052 -8.498 1.00 96.38 87 ALA A CA 1
ATOM 662 C C . ALA A 1 87 ? 8.147 0.477 -7.666 1.00 96.38 87 ALA A C 1
ATOM 664 O O . ALA A 1 87 ? 8.124 0.608 -6.441 1.00 96.38 87 ALA A O 1
ATOM 665 N N . THR A 1 88 ? 7.208 -0.217 -8.311 1.00 97.19 88 THR A N 1
ATOM 666 C CA . THR A 1 88 ? 6.063 -0.842 -7.630 1.00 97.19 88 THR A CA 1
ATOM 667 C C . THR A 1 88 ? 6.492 -1.979 -6.693 1.00 97.19 88 THR A C 1
ATOM 669 O O . THR A 1 88 ? 5.909 -2.154 -5.622 1.00 97.19 88 THR A O 1
ATOM 672 N N . LEU A 1 89 ? 7.523 -2.741 -7.062 1.00 98.38 89 LEU A N 1
ATOM 673 C CA . LEU A 1 89 ? 8.104 -3.800 -6.233 1.00 98.38 89 LEU A CA 1
ATOM 674 C C . LEU A 1 89 ? 8.950 -3.231 -5.088 1.00 98.38 89 LEU A C 1
ATOM 676 O O . LEU A 1 89 ? 8.797 -3.674 -3.953 1.00 98.38 89 LEU A O 1
ATOM 680 N N . ARG A 1 90 ? 9.728 -2.168 -5.330 1.00 98.19 90 ARG A N 1
ATOM 681 C CA . ARG A 1 90 ? 10.422 -1.415 -4.268 1.00 98.19 90 ARG A CA 1
ATOM 682 C C . ARG A 1 90 ? 9.456 -0.851 -3.238 1.00 98.19 90 ARG A C 1
ATOM 684 O O . ARG A 1 90 ? 9.715 -0.942 -2.044 1.00 98.19 90 ARG A O 1
ATOM 691 N N . ARG A 1 91 ? 8.297 -0.351 -3.677 1.00 98.12 91 ARG A N 1
ATOM 692 C CA . ARG A 1 91 ? 7.214 0.017 -2.761 1.00 98.12 91 ARG A CA 1
ATOM 693 C C . ARG A 1 91 ? 6.809 -1.153 -1.858 1.00 98.12 91 ARG A C 1
ATOM 695 O O . ARG A 1 91 ? 6.566 -0.919 -0.684 1.00 98.12 91 ARG A O 1
ATOM 702 N N . GLN A 1 92 ? 6.699 -2.382 -2.376 1.00 98.31 92 GLN A N 1
ATOM 703 C CA . GLN A 1 92 ? 6.349 -3.541 -1.539 1.00 98.31 92 GLN A CA 1
ATOM 704 C C . GLN A 1 92 ? 7.450 -3.883 -0.533 1.00 98.31 92 GLN A C 1
ATOM 706 O O . GLN A 1 92 ? 7.134 -4.150 0.621 1.00 98.31 92 GLN A O 1
ATOM 711 N N . ILE A 1 93 ? 8.723 -3.790 -0.929 1.00 98.44 93 ILE A N 1
ATOM 712 C CA . ILE A 1 93 ? 9.855 -3.921 0.004 1.00 98.44 93 ILE A CA 1
ATOM 713 C C . ILE A 1 93 ? 9.741 -2.869 1.120 1.00 98.44 93 ILE A C 1
ATOM 715 O O . ILE A 1 93 ? 9.805 -3.207 2.300 1.00 98.44 93 ILE A O 1
ATOM 719 N N . ALA A 1 94 ? 9.483 -1.607 0.764 1.00 98.38 94 ALA A N 1
ATOM 720 C CA . ALA A 1 94 ? 9.287 -0.534 1.735 1.00 98.38 94 ALA A CA 1
ATOM 721 C C . ALA A 1 94 ? 8.048 -0.749 2.627 1.00 98.38 94 ALA A C 1
ATOM 723 O O . ALA A 1 94 ? 8.095 -0.402 3.803 1.00 98.38 94 ALA A O 1
ATOM 724 N N . CYS A 1 95 ? 6.959 -1.345 2.120 1.00 97.75 95 CYS A N 1
ATOM 725 C CA . CYS A 1 95 ? 5.813 -1.734 2.951 1.00 97.75 95 CYS A CA 1
ATOM 726 C C . CYS A 1 95 ? 6.225 -2.751 4.022 1.00 97.75 95 CYS A C 1
ATOM 728 O O . CYS A 1 95 ? 5.849 -2.587 5.177 1.00 97.75 95 CYS A O 1
ATOM 730 N N . VAL A 1 96 ? 7.039 -3.753 3.671 1.00 98.06 96 VAL A N 1
ATOM 731 C CA . VAL A 1 96 ? 7.538 -4.732 4.649 1.00 98.06 96 VAL A CA 1
ATOM 732 C C . VAL A 1 96 ? 8.389 -4.055 5.726 1.00 98.06 96 VAL A C 1
ATOM 734 O O . VAL A 1 96 ? 8.188 -4.302 6.914 1.00 98.06 96 VAL A O 1
ATOM 737 N N . PHE A 1 97 ? 9.303 -3.162 5.342 1.00 98.12 97 PHE A N 1
ATOM 738 C CA . PHE A 1 97 ? 10.112 -2.413 6.310 1.00 98.12 97 PHE A CA 1
ATOM 739 C C . PHE A 1 97 ? 9.271 -1.483 7.184 1.00 98.12 97 PHE A C 1
ATOM 741 O O . PHE A 1 97 ? 9.490 -1.413 8.390 1.00 98.12 97 PHE A O 1
ATOM 748 N N . HIS A 1 98 ? 8.263 -0.829 6.610 1.00 97.25 98 HIS A N 1
ATOM 749 C CA . HIS A 1 98 ? 7.308 -0.039 7.373 1.00 97.25 98 HIS A CA 1
ATOM 750 C C . HIS A 1 98 ? 6.594 -0.905 8.421 1.00 97.25 98 HIS A C 1
ATOM 752 O O . HIS A 1 98 ? 6.616 -0.578 9.609 1.00 97.25 98 HIS A O 1
ATOM 758 N N . ASP A 1 99 ? 6.001 -2.027 8.015 1.00 94.94 99 ASP A N 1
ATOM 759 C CA . ASP A 1 99 ? 5.196 -2.872 8.904 1.00 94.94 99 ASP A CA 1
ATOM 760 C C . ASP A 1 99 ? 6.040 -3.531 10.008 1.00 94.94 99 ASP A C 1
ATOM 762 O O . ASP A 1 99 ? 5.577 -3.666 11.138 1.00 94.94 99 ASP A O 1
ATOM 766 N N . THR A 1 100 ? 7.311 -3.829 9.725 1.00 95.75 100 THR A N 1
ATOM 767 C CA . THR A 1 100 ? 8.277 -4.386 10.693 1.00 95.75 100 THR A CA 1
ATOM 768 C C . THR A 1 100 ? 9.011 -3.325 11.528 1.00 95.75 100 THR A C 1
ATOM 770 O O . THR A 1 100 ? 9.871 -3.663 12.338 1.00 95.75 100 THR A O 1
ATOM 773 N N . GLY A 1 101 ? 8.685 -2.036 11.368 1.00 96.44 101 GLY A N 1
ATOM 774 C CA . GLY A 1 101 ? 9.253 -0.939 12.166 1.00 96.44 101 GLY A CA 1
ATOM 775 C C . GLY A 1 101 ? 10.640 -0.456 11.723 1.00 96.44 101 GLY A C 1
ATOM 776 O O . GLY A 1 101 ? 11.201 0.445 12.343 1.00 96.44 101 GLY A O 1
ATOM 777 N N . ARG A 1 102 ? 11.177 -0.978 10.619 1.00 97.88 102 ARG A N 1
ATOM 778 C CA . ARG A 1 102 ? 12.437 -0.542 9.996 1.00 97.88 102 ARG A CA 1
ATOM 779 C C . ARG A 1 102 ? 12.237 0.730 9.162 1.00 97.88 102 ARG A C 1
ATOM 781 O O . ARG A 1 102 ? 12.448 0.752 7.952 1.00 97.88 102 ARG A O 1
ATOM 788 N N . LEU A 1 103 ? 11.783 1.804 9.811 1.00 98.12 103 LEU A N 1
ATOM 789 C CA . LEU A 1 103 ? 11.313 3.020 9.134 1.00 98.12 103 LEU A CA 1
ATOM 790 C C . LEU A 1 103 ? 12.408 3.730 8.319 1.00 98.12 103 LEU A C 1
ATOM 792 O O . LEU A 1 103 ? 12.124 4.201 7.222 1.00 98.12 103 LEU A O 1
ATOM 796 N N . ALA A 1 104 ? 13.654 3.750 8.806 1.00 97.88 104 ALA A N 1
ATOM 797 C CA . ALA A 1 104 ? 14.781 4.342 8.078 1.00 97.88 104 ALA A CA 1
ATOM 798 C C . ALA A 1 104 ? 15.091 3.591 6.769 1.00 97.88 104 ALA A C 1
ATOM 800 O O . ALA A 1 104 ? 15.286 4.212 5.726 1.00 97.88 104 ALA A O 1
ATOM 801 N N . ASP A 1 105 ? 15.058 2.255 6.800 1.00 98.31 105 ASP A N 1
ATOM 802 C CA . ASP A 1 105 ? 15.252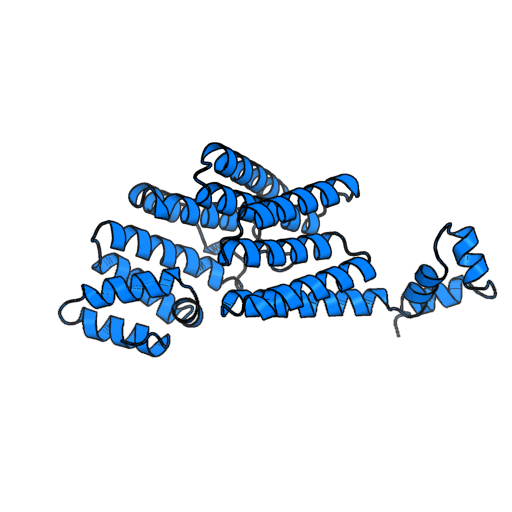 1.434 5.600 1.00 98.31 105 ASP A CA 1
ATOM 803 C C . ASP A 1 105 ? 14.102 1.631 4.603 1.00 98.31 105 ASP A C 1
ATOM 805 O O . ASP A 1 105 ? 14.319 1.706 3.392 1.00 98.31 105 ASP A O 1
ATOM 809 N N . ALA A 1 106 ? 12.867 1.743 5.104 1.00 98.44 106 ALA A N 1
ATOM 810 C CA . ALA A 1 106 ? 11.699 2.021 4.276 1.00 98.44 106 ALA A CA 1
ATOM 811 C C . ALA A 1 106 ? 11.838 3.367 3.542 1.00 98.44 106 ALA A C 1
ATOM 813 O O . ALA A 1 106 ? 11.614 3.429 2.331 1.00 98.44 106 ALA A O 1
ATOM 814 N N . ASP A 1 107 ? 12.255 4.418 4.253 1.00 98.12 107 ASP A N 1
ATOM 815 C CA . ASP A 1 107 ? 12.484 5.749 3.685 1.00 98.12 107 ASP A CA 1
ATOM 816 C C . ASP A 1 107 ? 13.600 5.740 2.628 1.00 98.12 107 ASP A C 1
ATOM 818 O O . ASP A 1 107 ? 13.418 6.247 1.517 1.00 98.12 107 ASP A O 1
ATOM 822 N N . GLN A 1 108 ? 14.716 5.058 2.908 1.00 98.38 108 GLN A N 1
ATOM 823 C CA . GLN A 1 108 ? 15.820 4.924 1.958 1.00 98.38 108 GLN A CA 1
ATOM 824 C C . GLN A 1 108 ? 15.385 4.225 0.658 1.00 98.38 108 GLN A C 1
ATOM 826 O O . GLN A 1 108 ? 15.759 4.661 -0.440 1.00 98.38 108 GLN A O 1
ATOM 831 N N . VAL A 1 109 ? 14.578 3.160 0.751 1.00 98.38 109 VAL A N 1
ATOM 832 C CA . VAL A 1 109 ? 14.042 2.453 -0.425 1.00 98.38 109 VAL A CA 1
ATOM 833 C C . VAL A 1 109 ? 13.127 3.364 -1.247 1.00 98.38 109 VAL A C 1
ATOM 835 O O . VAL A 1 109 ? 13.249 3.389 -2.476 1.00 98.38 109 VAL A O 1
ATOM 838 N N . ILE A 1 110 ? 12.240 4.126 -0.597 1.00 97.88 110 ILE A N 1
ATOM 839 C CA . ILE A 1 110 ? 11.338 5.073 -1.269 1.00 97.88 110 ILE A CA 1
ATOM 840 C C . ILE A 1 110 ? 12.123 6.170 -1.985 1.00 97.88 110 ILE A C 1
ATOM 842 O O . ILE A 1 110 ? 11.911 6.382 -3.181 1.00 97.88 110 ILE A O 1
ATOM 846 N N . THR A 1 111 ? 13.062 6.810 -1.291 1.00 97.69 111 THR A N 1
ATOM 847 C CA . THR A 1 111 ? 13.898 7.884 -1.842 1.00 97.69 111 THR A CA 1
ATOM 848 C C . THR A 1 111 ? 14.687 7.394 -3.055 1.00 97.69 111 THR A C 1
ATOM 850 O O . THR A 1 111 ? 14.629 7.993 -4.129 1.00 97.69 111 THR A O 1
ATOM 853 N N . THR A 1 112 ? 15.320 6.222 -2.945 1.00 97.44 112 THR A N 1
ATOM 854 C CA . THR A 1 112 ? 16.075 5.615 -4.054 1.00 97.44 112 THR A CA 1
ATOM 855 C C . THR A 1 112 ? 15.176 5.251 -5.243 1.00 97.44 112 THR A C 1
ATOM 857 O O . THR A 1 112 ? 15.594 5.345 -6.400 1.00 97.44 112 THR A O 1
ATOM 860 N N . ALA A 1 113 ? 13.938 4.809 -4.994 1.00 96.31 113 ALA A N 1
ATOM 861 C CA . ALA A 1 113 ? 12.977 4.500 -6.051 1.00 96.31 113 ALA A CA 1
ATOM 862 C C . ALA A 1 113 ? 12.501 5.760 -6.788 1.00 96.31 113 ALA A C 1
ATOM 864 O O . ALA A 1 113 ? 12.460 5.755 -8.019 1.00 96.31 113 ALA A O 1
ATOM 865 N N . LEU A 1 114 ? 12.186 6.832 -6.058 1.00 95.88 114 LEU A N 1
ATOM 866 C CA . LEU A 1 114 ? 11.788 8.117 -6.636 1.00 95.88 114 LEU A CA 1
ATOM 867 C C . LEU A 1 114 ? 12.915 8.729 -7.479 1.00 95.88 114 LEU A C 1
ATOM 869 O O . LEU A 1 114 ? 12.670 9.159 -8.606 1.00 95.88 114 LEU A O 1
ATOM 873 N N . ASP A 1 115 ? 14.155 8.695 -6.983 1.00 94.50 115 ASP A N 1
ATOM 874 C CA . ASP A 1 115 ? 15.316 9.195 -7.724 1.00 94.50 115 ASP A CA 1
ATOM 875 C C . ASP A 1 115 ? 15.567 8.429 -9.026 1.00 94.50 115 ASP A C 1
ATOM 877 O O . ASP A 1 115 ? 15.874 9.041 -10.050 1.00 94.50 115 ASP A O 1
ATOM 881 N N . ALA A 1 116 ? 15.414 7.101 -9.015 1.00 92.06 116 ALA A N 1
ATOM 882 C CA . ALA A 1 116 ? 15.548 6.289 -10.224 1.00 92.06 116 ALA A CA 1
ATOM 883 C C . ALA A 1 116 ? 14.500 6.682 -11.281 1.00 92.06 116 ALA A C 1
ATOM 885 O O . ALA A 1 116 ? 14.856 6.991 -12.416 1.00 92.06 116 ALA A O 1
ATOM 886 N N . LEU A 1 117 ? 13.228 6.801 -10.881 1.00 91.06 117 LEU A N 1
ATOM 887 C CA . LEU A 1 117 ? 12.141 7.212 -11.779 1.00 91.06 117 LEU A CA 1
ATOM 888 C C . LEU A 1 117 ? 12.292 8.638 -12.327 1.00 91.06 117 LEU A C 1
ATOM 890 O O . LEU A 1 117 ? 11.643 8.982 -13.315 1.00 91.06 117 LEU A O 1
ATOM 894 N N . ARG A 1 118 ? 13.090 9.493 -11.680 1.00 87.00 118 ARG A N 1
ATOM 895 C CA . ARG A 1 118 ? 13.410 10.839 -12.173 1.00 87.00 118 ARG A CA 1
ATOM 896 C C . ARG A 1 118 ? 14.543 10.823 -13.202 1.00 87.00 118 ARG A C 1
ATOM 898 O O . ARG A 1 118 ? 14.506 11.610 -14.141 1.00 87.00 118 ARG A O 1
ATOM 905 N N . ARG A 1 119 ? 15.546 9.954 -13.031 1.00 82.50 119 ARG A N 1
ATOM 906 C CA . ARG A 1 119 ? 16.713 9.857 -13.931 1.00 82.50 119 ARG A CA 1
ATOM 907 C C . ARG A 1 119 ? 16.382 9.221 -15.274 1.00 82.50 119 ARG A C 1
ATOM 909 O O . ARG A 1 119 ? 16.953 9.633 -16.276 1.00 82.50 119 ARG A O 1
ATOM 916 N N . ASP A 1 120 ? 15.455 8.268 -15.295 1.00 74.44 120 ASP A N 1
ATOM 917 C CA . ASP A 1 120 ? 15.144 7.493 -16.502 1.00 74.44 120 ASP A CA 1
ATOM 918 C C . ASP A 1 120 ? 14.418 8.311 -17.592 1.00 74.44 120 ASP A C 1
ATOM 920 O O . ASP A 1 120 ? 14.187 7.798 -18.683 1.00 74.44 120 ASP A O 1
ATOM 924 N N . GLY A 1 121 ? 14.055 9.578 -17.328 1.00 62.62 121 GLY A N 1
ATOM 925 C CA . GLY A 1 121 ? 13.486 10.491 -18.331 1.00 62.62 121 GLY A CA 1
ATOM 926 C C . GLY A 1 121 ? 12.177 10.004 -18.961 1.00 62.62 121 GLY A C 1
ATOM 927 O O . GLY A 1 121 ? 11.793 10.477 -20.029 1.00 62.62 121 GLY A O 1
ATOM 928 N N . VAL A 1 122 ? 11.511 9.036 -18.323 1.00 65.44 122 VAL A N 1
ATOM 929 C CA . VAL A 1 122 ? 10.264 8.436 -18.800 1.00 65.44 122 VAL A CA 1
ATOM 930 C C . VAL A 1 122 ? 9.206 9.534 -18.848 1.00 65.44 122 VAL A C 1
ATOM 932 O O . VAL A 1 122 ? 9.023 10.249 -17.860 1.00 65.44 122 VAL A O 1
ATOM 935 N N . GLN A 1 123 ? 8.538 9.683 -19.997 1.00 71.06 123 GLN A N 1
ATOM 936 C CA . GLN A 1 123 ? 7.416 10.612 -20.126 1.00 71.06 123 GLN A CA 1
ATOM 937 C C . GLN A 1 123 ? 6.367 10.302 -19.054 1.00 71.06 123 GLN A C 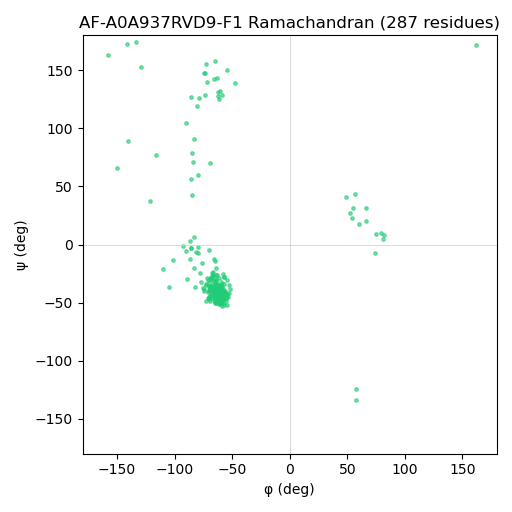1
ATOM 939 O O . GLN A 1 123 ? 6.245 9.151 -18.631 1.00 71.06 123 GLN A O 1
ATOM 944 N N . ASP A 1 124 ? 5.627 11.319 -18.607 1.00 74.00 124 ASP A N 1
ATOM 945 C CA . ASP A 1 124 ? 4.591 11.184 -17.577 1.00 74.00 124 ASP A CA 1
ATOM 946 C C . ASP A 1 124 ? 3.383 10.393 -18.106 1.00 74.00 124 ASP A C 1
ATOM 948 O O . ASP A 1 124 ? 2.287 10.900 -18.336 1.00 74.00 124 ASP A O 1
ATOM 952 N N . GLU A 1 125 ? 3.600 9.098 -18.311 1.00 89.06 125 GLU A N 1
ATOM 953 C CA . GLU A 1 125 ? 2.569 8.126 -18.587 1.00 89.06 125 GLU A CA 1
ATOM 954 C C . GLU A 1 125 ? 1.801 7.831 -17.290 1.00 89.06 125 GLU A C 1
ATOM 956 O O . GLU A 1 125 ? 2.386 7.799 -16.199 1.00 89.06 125 GLU A O 1
ATOM 961 N N . PRO A 1 126 ? 0.495 7.531 -17.368 1.00 93.56 126 PRO A N 1
ATOM 962 C CA . PRO A 1 126 ? -0.332 7.307 -16.182 1.00 93.56 126 PRO A CA 1
ATOM 963 C C . PRO A 1 126 ? 0.195 6.243 -15.201 1.00 93.56 126 PRO A C 1
ATOM 965 O O . PRO A 1 126 ? -0.042 6.333 -13.995 1.00 93.56 126 PRO A O 1
ATOM 968 N N . ASP A 1 127 ? 0.908 5.225 -15.692 1.00 93.75 127 ASP A N 1
ATOM 969 C CA . ASP A 1 127 ? 1.512 4.186 -14.850 1.00 93.75 127 ASP A CA 1
ATOM 970 C C . ASP A 1 127 ? 2.681 4.740 -14.015 1.00 93.75 127 ASP A C 1
ATOM 972 O O . ASP A 1 127 ? 2.816 4.389 -12.840 1.00 93.75 127 ASP A O 1
ATOM 976 N N . LEU A 1 128 ? 3.487 5.642 -14.587 1.00 93.94 128 LEU A N 1
ATOM 977 C CA . LEU A 1 128 ? 4.587 6.313 -13.893 1.00 93.94 128 LEU A CA 1
ATOM 978 C C . LEU A 1 128 ? 4.066 7.253 -12.803 1.00 93.94 128 LEU A C 1
ATOM 980 O O . LEU A 1 128 ? 4.545 7.192 -11.668 1.00 93.94 128 LEU A O 1
ATOM 984 N N . ILE A 1 129 ? 3.053 8.062 -13.130 1.00 95.50 129 ILE A N 1
ATOM 985 C CA . ILE A 1 129 ? 2.382 8.961 -12.179 1.00 95.50 129 ILE A CA 1
ATOM 986 C C . ILE A 1 129 ? 1.813 8.149 -11.006 1.00 95.50 129 ILE A C 1
ATOM 988 O O . ILE A 1 129 ? 2.050 8.468 -9.840 1.00 95.50 129 ILE A O 1
ATOM 992 N N . SER A 1 130 ? 1.131 7.038 -11.307 1.00 96.62 130 SER A N 1
ATOM 993 C CA . SER A 1 130 ? 0.600 6.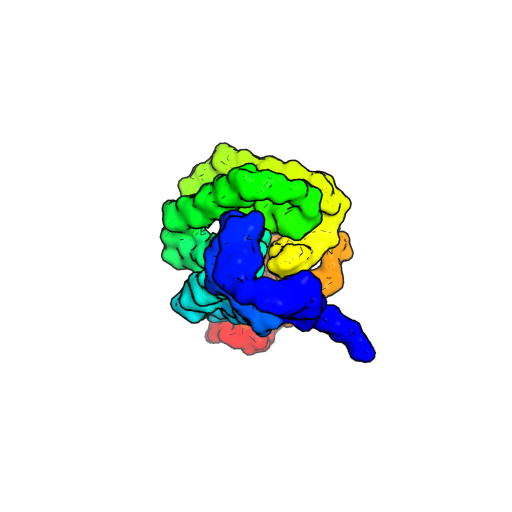116 -10.298 1.00 96.62 130 SER A CA 1
ATOM 994 C C . SER A 1 130 ? 1.691 5.542 -9.388 1.00 96.62 130 SER A C 1
ATOM 996 O O . SER A 1 130 ? 1.534 5.505 -8.162 1.00 96.62 130 SER A O 1
ATOM 998 N N . ALA A 1 131 ? 2.825 5.123 -9.956 1.00 96.25 131 ALA A N 1
ATOM 999 C CA . ALA A 1 131 ? 3.941 4.594 -9.182 1.00 96.25 131 ALA A CA 1
ATOM 1000 C C . ALA A 1 131 ? 4.567 5.661 -8.269 1.00 96.25 131 ALA A C 1
ATOM 1002 O O . ALA A 1 131 ? 4.673 5.415 -7.064 1.00 96.25 131 ALA A O 1
ATOM 1003 N N . ARG A 1 132 ? 4.909 6.847 -8.799 1.00 96.69 132 ARG A N 1
ATOM 1004 C CA . ARG A 1 132 ? 5.461 7.978 -8.023 1.00 96.69 132 ARG A CA 1
ATOM 1005 C C . ARG A 1 132 ? 4.524 8.395 -6.899 1.00 96.69 132 ARG A C 1
ATOM 1007 O O . ARG A 1 132 ? 4.922 8.424 -5.737 1.00 96.69 132 ARG A O 1
ATOM 1014 N N . GLY A 1 133 ? 3.261 8.637 -7.234 1.00 97.56 133 GLY A N 1
ATOM 1015 C CA . GLY A 1 133 ? 2.244 9.023 -6.271 1.00 97.56 133 GLY A CA 1
ATOM 1016 C C . GLY A 1 133 ? 2.062 7.985 -5.168 1.00 97.56 133 GLY A C 1
ATOM 1017 O O . GLY A 1 133 ? 1.985 8.327 -3.989 1.00 97.56 133 GLY A O 1
ATOM 1018 N N . SER A 1 134 ? 2.085 6.693 -5.516 1.00 98.12 134 SER A N 1
ATOM 1019 C CA . SER A 1 134 ? 2.044 5.644 -4.504 1.00 98.12 134 SER A CA 1
ATOM 1020 C C . SER A 1 134 ? 3.264 5.707 -3.576 1.00 98.12 134 SER A C 1
ATOM 1022 O O . SER A 1 134 ? 3.076 5.693 -2.362 1.00 98.12 134 SER A O 1
ATOM 1024 N N . LEU A 1 135 ? 4.492 5.828 -4.098 1.00 98.56 135 LEU A N 1
ATOM 1025 C CA . LEU A 1 135 ? 5.716 5.947 -3.292 1.00 98.56 135 LEU A CA 1
ATOM 1026 C C . LEU A 1 135 ? 5.621 7.120 -2.303 1.00 98.56 135 LEU A C 1
ATOM 1028 O O . LEU A 1 135 ? 5.846 6.902 -1.114 1.00 98.56 135 LEU A O 1
ATOM 1032 N N . HIS A 1 136 ? 5.172 8.295 -2.756 1.00 98.69 136 HIS A N 1
ATOM 1033 C CA . HIS A 1 136 ? 4.920 9.453 -1.891 1.00 98.69 136 HIS A CA 1
ATOM 1034 C C . HIS A 1 136 ? 3.897 9.161 -0.786 1.00 98.69 136 HIS A C 1
ATOM 1036 O O . HIS A 1 136 ? 4.139 9.501 0.368 1.00 98.69 136 HIS A O 1
ATOM 1042 N N . LEU A 1 137 ? 2.801 8.446 -1.076 1.00 98.44 137 LEU A N 1
ATOM 1043 C CA . LEU A 1 137 ? 1.845 8.048 -0.031 1.00 98.44 137 LEU A CA 1
ATOM 1044 C C . LEU A 1 137 ? 2.466 7.155 1.048 1.00 98.44 137 LEU A C 1
ATOM 1046 O O . LEU A 1 137 ? 2.106 7.287 2.213 1.00 98.44 137 LEU A O 1
ATOM 1050 N N . LEU A 1 138 ? 3.378 6.241 0.695 1.00 98.56 138 LEU A N 1
ATOM 1051 C CA . LEU A 1 138 ? 4.069 5.451 1.724 1.00 98.56 138 LEU A CA 1
ATOM 1052 C C . LEU A 1 138 ? 5.115 6.286 2.461 1.00 98.56 138 LEU A C 1
ATOM 1054 O O . LEU A 1 138 ? 5.201 6.161 3.676 1.00 98.56 138 LEU A O 1
ATOM 1058 N N . GLY A 1 139 ? 5.830 7.174 1.764 1.00 98.56 139 GLY A N 1
ATOM 1059 C CA . GLY A 1 139 ? 6.713 8.158 2.393 1.00 98.56 139 GLY A CA 1
ATOM 1060 C C . GLY A 1 139 ? 5.982 8.990 3.448 1.00 98.56 139 GLY A C 1
ATOM 1061 O O . GLY A 1 139 ? 6.457 9.104 4.571 1.00 98.56 139 GLY A O 1
ATOM 1062 N N . ALA A 1 140 ? 4.773 9.468 3.141 1.00 98.25 140 ALA A N 1
ATOM 1063 C CA . ALA A 1 140 ? 3.947 10.211 4.088 1.00 98.25 140 ALA A CA 1
ATOM 1064 C C . ALA A 1 140 ? 3.621 9.389 5.345 1.00 98.25 140 ALA A C 1
ATOM 1066 O O . ALA A 1 140 ? 3.811 9.873 6.457 1.00 98.25 140 ALA A O 1
ATOM 1067 N N . MET A 1 141 ? 3.205 8.127 5.180 1.00 97.75 141 MET A N 1
ATOM 1068 C CA . MET A 1 141 ? 2.917 7.236 6.312 1.00 97.75 141 MET A CA 1
ATOM 1069 C C . MET A 1 141 ? 4.166 6.916 7.145 1.00 97.75 141 MET A C 1
ATOM 1071 O O . MET A 1 141 ? 4.079 6.863 8.372 1.00 97.75 141 MET A O 1
ATOM 1075 N N . ILE A 1 142 ? 5.326 6.731 6.502 1.00 97.88 142 ILE A N 1
ATOM 1076 C CA . ILE A 1 142 ? 6.612 6.550 7.189 1.00 97.88 142 ILE A CA 1
ATOM 1077 C C . ILE A 1 142 ? 6.928 7.797 8.023 1.00 97.88 142 ILE A C 1
ATOM 1079 O O . ILE A 1 142 ? 7.164 7.677 9.223 1.00 97.88 142 ILE A O 1
ATOM 1083 N N . SER A 1 143 ? 6.857 8.994 7.429 1.00 97.06 143 SER A N 1
ATOM 1084 C CA . SER A 1 143 ? 7.101 10.256 8.136 1.00 97.06 143 SER A CA 1
ATOM 1085 C C . SER A 1 143 ? 6.130 10.473 9.299 1.00 97.06 143 SER A C 1
ATOM 1087 O O . SER A 1 143 ? 6.569 10.886 10.370 1.00 97.06 143 SER A O 1
ATOM 1089 N N . THR A 1 144 ? 4.841 10.146 9.134 1.00 95.44 144 THR A N 1
ATOM 1090 C CA . THR A 1 144 ? 3.855 10.186 10.227 1.00 95.44 144 THR A CA 1
ATOM 1091 C C . THR A 1 144 ? 4.279 9.281 11.381 1.00 95.44 144 THR A C 1
ATOM 1093 O O . THR A 1 144 ? 4.303 9.727 12.523 1.00 95.44 144 THR A O 1
ATOM 1096 N N . ARG A 1 145 ? 4.697 8.037 11.108 1.00 94.62 145 ARG A N 1
ATOM 1097 C CA . ARG A 1 145 ? 5.162 7.118 12.163 1.00 94.62 145 ARG A CA 1
ATOM 1098 C C . ARG A 1 145 ? 6.464 7.548 12.835 1.00 94.62 145 ARG A C 1
ATOM 1100 O O . ARG A 1 145 ? 6.676 7.198 13.990 1.00 94.62 145 ARG A O 1
ATOM 1107 N N . CYS A 1 146 ? 7.310 8.303 12.140 1.00 94.69 146 CYS A N 1
ATOM 1108 C CA . CYS A 1 146 ? 8.508 8.916 12.715 1.00 94.69 146 CYS A CA 1
ATOM 1109 C C . CYS A 1 146 ? 8.215 10.206 13.512 1.00 94.69 146 CYS A C 1
ATOM 1111 O O . CYS A 1 146 ? 9.151 10.808 14.031 1.00 94.69 146 CYS A O 1
ATOM 1113 N N . GLY A 1 147 ? 6.961 10.675 13.580 1.00 92.50 147 GLY A N 1
ATOM 1114 C CA . GLY A 1 147 ? 6.597 11.955 14.208 1.00 92.50 147 GLY A CA 1
ATOM 1115 C C . GLY A 1 147 ? 6.956 13.196 13.373 1.00 92.50 147 GLY A C 1
ATOM 1116 O O . GLY A 1 147 ? 6.844 14.329 13.840 1.00 92.50 147 GLY A O 1
ATOM 1117 N N . GLY A 1 148 ? 7.381 13.014 12.121 1.00 93.62 148 GLY A N 1
ATOM 1118 C CA . GLY A 1 148 ? 7.809 14.078 11.215 1.00 93.62 148 GLY A CA 1
ATOM 1119 C C . GLY A 1 148 ? 6.644 14.747 10.487 1.00 93.62 148 GLY A C 1
ATOM 1120 O O . GLY A 1 148 ? 6.503 14.584 9.276 1.00 93.62 148 GLY A O 1
ATOM 1121 N N . LEU A 1 149 ? 5.820 15.533 11.191 1.00 92.25 149 LEU A N 1
ATOM 1122 C CA . LEU A 1 149 ? 4.610 16.157 10.622 1.00 92.25 149 LEU A CA 1
ATOM 1123 C C . LEU A 1 149 ? 4.882 17.018 9.376 1.00 92.25 149 LEU A C 1
ATOM 1125 O O . LEU A 1 149 ? 4.116 16.978 8.413 1.00 92.25 149 LEU A O 1
ATOM 1129 N N . ALA A 1 150 ? 5.973 17.789 9.370 1.00 96.06 150 ALA A N 1
ATOM 1130 C CA . ALA A 1 150 ? 6.338 18.629 8.228 1.00 96.06 150 ALA A CA 1
ATOM 1131 C C . ALA A 1 150 ? 6.692 17.790 6.987 1.00 96.06 150 ALA A C 1
ATOM 1133 O O . ALA A 1 150 ? 6.202 18.071 5.894 1.00 96.06 150 ALA A O 1
ATOM 1134 N N . GLN A 1 151 ? 7.478 16.725 7.166 1.00 96.62 151 GLN A N 1
ATOM 1135 C CA . GLN A 1 151 ? 7.833 15.800 6.086 1.00 96.62 151 GLN A CA 1
ATOM 1136 C C . GLN A 1 151 ? 6.611 15.021 5.590 1.00 96.62 151 GLN A C 1
ATOM 1138 O O . GLN A 1 151 ? 6.407 14.912 4.384 1.00 96.62 151 GLN A O 1
ATOM 1143 N N . ALA A 1 152 ? 5.742 14.558 6.495 1.00 96.75 152 ALA A N 1
ATOM 1144 C CA . ALA A 1 152 ? 4.502 13.883 6.122 1.00 96.75 152 ALA A CA 1
ATOM 1145 C C . ALA A 1 152 ? 3.619 14.780 5.240 1.00 96.75 152 ALA A C 1
ATOM 1147 O O . ALA A 1 152 ? 3.129 14.340 4.201 1.00 96.75 152 ALA A O 1
ATOM 1148 N N . ARG A 1 153 ? 3.476 16.066 5.598 1.00 96.62 153 ARG A N 1
ATOM 1149 C CA . ARG A 1 153 ? 2.744 17.057 4.790 1.00 96.62 153 ARG A CA 1
ATOM 1150 C C . ARG A 1 153 ? 3.367 17.262 3.410 1.00 96.62 153 ARG A C 1
ATOM 1152 O O . ARG A 1 153 ? 2.629 17.299 2.432 1.00 96.62 153 ARG A O 1
ATOM 1159 N N . GLN A 1 154 ? 4.695 17.356 3.315 1.00 98.12 154 GLN A N 1
ATOM 1160 C CA . GLN A 1 154 ? 5.389 17.471 2.025 1.00 98.12 154 GLN A CA 1
ATOM 1161 C C . GLN A 1 154 ? 5.141 16.249 1.132 1.00 98.12 154 GLN A C 1
ATOM 1163 O O . GLN A 1 154 ? 4.842 16.398 -0.050 1.00 98.12 154 GLN A O 1
ATOM 1168 N N . GLN A 1 155 ? 5.201 15.042 1.699 1.00 98.44 155 GLN A N 1
ATOM 1169 C CA . GLN A 1 155 ? 4.936 13.806 0.962 1.00 98.44 155 GLN A CA 1
ATOM 1170 C C . GLN A 1 155 ? 3.468 13.697 0.523 1.00 98.44 155 GLN A C 1
ATOM 1172 O O . GLN A 1 155 ? 3.192 13.290 -0.604 1.00 98.44 155 GLN A O 1
ATOM 1177 N N . PHE A 1 156 ? 2.514 14.109 1.366 1.00 98.31 156 PHE A N 1
ATOM 1178 C CA . PHE A 1 156 ? 1.105 14.184 0.972 1.00 98.31 156 PHE A CA 1
ATOM 1179 C C . PHE A 1 156 ? 0.855 15.218 -0.127 1.00 98.31 156 PHE A C 1
ATOM 1181 O O . PHE A 1 156 ? 0.087 14.928 -1.040 1.00 98.31 156 PHE A O 1
ATOM 1188 N N . ALA A 1 157 ? 1.510 16.382 -0.078 1.00 98.50 157 ALA A N 1
ATOM 1189 C CA . ALA A 1 157 ? 1.417 17.389 -1.133 1.00 98.50 157 ALA A CA 1
ATOM 1190 C C . ALA A 1 157 ? 1.952 16.844 -2.467 1.00 98.50 157 ALA A C 1
ATOM 1192 O O . ALA A 1 157 ? 1.238 16.868 -3.463 1.00 98.50 157 ALA A O 1
ATOM 1193 N N . ALA A 1 158 ? 3.133 16.218 -2.460 1.00 98.38 158 ALA A N 1
ATOM 1194 C CA . ALA A 1 158 ? 3.684 15.577 -3.652 1.00 98.38 158 ALA A CA 1
ATOM 1195 C C . ALA A 1 158 ? 2.761 14.468 -4.195 1.00 98.38 158 ALA A C 1
ATOM 1197 O O . ALA A 1 158 ? 2.561 14.352 -5.403 1.00 98.38 158 ALA A O 1
ATOM 1198 N N . ALA A 1 159 ? 2.147 13.664 -3.319 1.00 98.44 159 ALA A N 1
ATOM 1199 C CA . ALA A 1 159 ? 1.144 12.686 -3.732 1.00 98.44 159 ALA A CA 1
ATOM 1200 C C . ALA A 1 159 ? -0.114 13.350 -4.320 1.00 98.44 159 ALA A C 1
ATOM 1202 O O . ALA A 1 159 ? -0.659 12.847 -5.298 1.00 98.44 159 ALA A O 1
ATOM 1203 N N . ALA A 1 160 ? -0.576 14.471 -3.766 1.00 98.38 160 ALA A N 1
ATOM 1204 C CA . ALA A 1 160 ? -1.714 15.214 -4.299 1.00 98.38 160 ALA A CA 1
ATOM 1205 C C . ALA A 1 160 ? -1.416 15.784 -5.695 1.00 98.38 160 ALA A C 1
ATOM 1207 O O . ALA A 1 160 ? -2.257 15.652 -6.582 1.00 98.38 160 ALA A O 1
ATOM 1208 N N . ASP A 1 161 ? -0.207 16.303 -5.924 1.00 98.00 161 ASP A N 1
ATOM 1209 C CA . ASP A 1 161 ? 0.231 16.786 -7.239 1.00 98.00 161 ASP A CA 1
ATOM 1210 C C . ASP A 1 161 ? 0.206 15.659 -8.282 1.00 98.00 161 ASP A C 1
ATOM 1212 O O . ASP A 1 161 ? -0.330 15.821 -9.380 1.00 98.00 161 ASP A O 1
ATOM 1216 N N . GLN A 1 162 ? 0.704 14.468 -7.923 1.00 97.25 162 GLN A N 1
ATOM 1217 C CA . GLN A 1 162 ? 0.623 13.291 -8.797 1.00 97.25 162 GLN A CA 1
ATOM 1218 C C . GLN A 1 162 ? -0.831 12.856 -9.041 1.00 97.25 162 GLN A C 1
ATOM 1220 O O . GLN A 1 162 ? -1.189 12.470 -10.151 1.00 97.25 162 GLN A O 1
ATOM 1225 N N . ALA A 1 163 ? -1.697 12.911 -8.026 1.00 97.50 163 ALA A N 1
ATOM 1226 C CA . ALA A 1 163 ? -3.106 12.554 -8.178 1.00 97.50 163 ALA A CA 1
ATOM 1227 C C . ALA A 1 163 ? -3.857 13.548 -9.076 1.00 97.50 163 ALA A C 1
ATOM 1229 O O . ALA A 1 163 ? -4.694 13.129 -9.876 1.00 97.50 163 ALA A O 1
ATOM 1230 N N . HIS A 1 164 ? -3.525 14.839 -8.986 1.00 96.56 164 HIS A N 1
ATOM 1231 C CA . HIS A 1 164 ? -4.046 15.872 -9.874 1.00 96.56 164 HIS A CA 1
ATOM 1232 C C . HIS A 1 164 ? -3.619 15.622 -11.324 1.00 96.56 164 HIS A C 1
ATOM 1234 O O . HIS A 1 164 ? -4.469 15.615 -12.211 1.00 96.56 164 HIS A O 1
ATOM 1240 N N . ALA A 1 165 ? -2.337 15.313 -11.552 1.00 95.19 165 ALA A N 1
ATOM 1241 C CA . ALA A 1 165 ? -1.825 14.962 -12.877 1.00 95.19 165 ALA A CA 1
ATOM 1242 C C . ALA A 1 165 ? -2.475 13.687 -13.453 1.00 95.19 165 ALA A C 1
ATOM 1244 O O . ALA A 1 165 ? -2.722 13.608 -14.655 1.00 95.19 165 ALA A O 1
ATOM 1245 N N . LEU A 1 166 ? -2.793 12.694 -12.610 1.00 94.62 166 LEU A N 1
ATOM 1246 C CA . LEU A 1 166 ? -3.502 11.482 -13.038 1.00 94.62 166 LEU A CA 1
ATOM 1247 C C . LEU A 1 166 ? -4.981 11.750 -13.376 1.00 94.62 166 LEU A C 1
ATOM 1249 O O . LEU A 1 166 ? -5.564 11.046 -14.202 1.00 94.62 166 LEU A O 1
ATOM 1253 N N . GLY A 1 167 ? -5.600 12.732 -12.714 1.00 94.81 167 GLY A N 1
ATOM 1254 C CA . GLY A 1 167 ? -6.943 13.246 -13.002 1.00 94.81 167 GLY A CA 1
ATOM 1255 C C . GLY A 1 167 ? -8.119 12.353 -12.587 1.00 94.81 167 GLY A C 1
ATOM 1256 O O . GLY A 1 167 ? -9.266 12.785 -12.674 1.00 94.81 167 GLY A O 1
ATOM 1257 N N . ARG A 1 168 ? -7.878 11.114 -12.140 1.00 94.69 168 ARG A N 1
ATOM 1258 C CA . ARG A 1 168 ? -8.931 10.168 -11.729 1.00 94.69 168 ARG A CA 1
ATOM 1259 C C . ARG A 1 168 ? -8.414 9.088 -10.783 1.00 94.69 168 ARG A C 1
ATOM 1261 O O . ARG A 1 168 ? -7.214 8.826 -10.725 1.00 94.69 168 ARG A O 1
ATOM 1268 N N . ASP A 1 169 ? -9.334 8.412 -10.102 1.00 95.94 169 ASP A N 1
ATOM 1269 C CA . ASP A 1 169 ? -9.035 7.158 -9.413 1.00 95.94 169 ASP A CA 1
ATOM 1270 C C . ASP A 1 169 ? -8.873 6.011 -10.421 1.00 95.94 169 ASP A C 1
ATOM 1272 O O . ASP A 1 169 ? -9.721 5.784 -11.286 1.00 95.94 169 ASP A O 1
ATOM 1276 N N . ASP A 1 170 ? -7.770 5.272 -10.310 1.00 90.44 170 ASP A N 1
ATOM 1277 C CA . ASP A 1 170 ? -7.456 4.125 -11.162 1.00 90.44 170 ASP A CA 1
ATOM 1278 C C . ASP A 1 170 ? -6.801 3.016 -10.316 1.00 90.44 170 ASP A C 1
ATOM 1280 O O . ASP A 1 170 ? -6.490 3.189 -9.136 1.00 90.44 170 ASP A O 1
ATOM 1284 N N . ASN A 1 171 ? -6.583 1.841 -10.901 1.00 93.88 171 ASN A N 1
ATOM 1285 C CA . ASN A 1 171 ? -5.861 0.747 -10.247 1.00 93.88 171 ASN A CA 1
ATOM 1286 C C . ASN A 1 171 ? -4.621 0.311 -11.036 1.00 93.88 171 ASN A C 1
ATOM 1288 O O . ASN A 1 171 ? -4.278 -0.873 -11.099 1.00 93.88 171 ASN A O 1
ATOM 1292 N N . ARG A 1 172 ? -3.935 1.287 -11.637 1.00 93.94 172 ARG A N 1
ATOM 1293 C CA . ARG A 1 172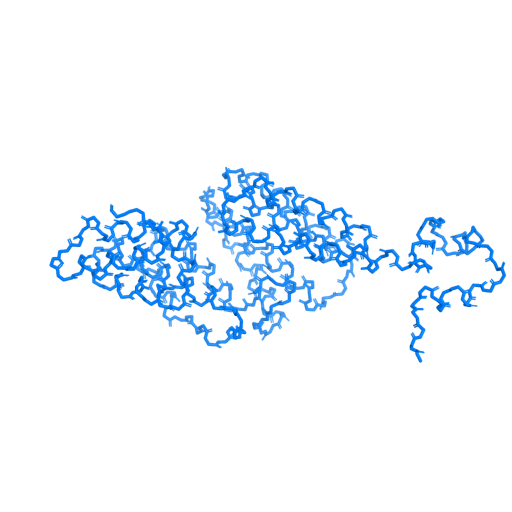 ? -2.696 1.083 -12.398 1.00 93.94 172 ARG A CA 1
ATOM 1294 C C . ARG A 1 172 ? -1.630 0.449 -11.526 1.00 93.94 172 ARG A C 1
ATOM 1296 O O . ARG A 1 172 ? -1.380 0.917 -10.416 1.00 93.94 172 ARG A O 1
ATOM 1303 N N . LEU A 1 173 ? -1.040 -0.643 -12.014 1.00 91.25 173 LEU A N 1
ATOM 1304 C CA . LEU A 1 173 ? -0.047 -1.444 -11.284 1.00 91.25 173 LEU A CA 1
ATOM 1305 C C . LEU A 1 173 ? -0.521 -1.871 -9.881 1.00 91.25 173 LEU A C 1
ATOM 1307 O O . LEU A 1 173 ? 0.269 -2.115 -8.960 1.00 91.25 173 LEU A O 1
ATOM 1311 N N . TRP A 1 174 ? -1.841 -1.990 -9.718 1.00 94.56 174 TRP A N 1
ATOM 1312 C CA . TRP A 1 174 ? -2.505 -2.378 -8.480 1.00 94.56 174 TRP A CA 1
ATOM 1313 C C . TRP A 1 174 ? -2.125 -1.490 -7.281 1.00 94.56 174 TRP A C 1
ATOM 1315 O O . TRP A 1 174 ? -2.003 -1.987 -6.157 1.00 94.56 174 TRP A O 1
ATOM 1325 N N . THR A 1 175 ? -1.834 -0.205 -7.501 1.00 94.31 175 THR A N 1
ATOM 1326 C CA . THR A 1 175 ? -1.488 0.753 -6.432 1.00 94.31 175 THR A CA 1
ATOM 1327 C C . THR A 1 175 ? -2.728 1.333 -5.749 1.00 94.31 175 THR A C 1
ATOM 1329 O O . THR A 1 175 ? -2.623 1.823 -4.619 1.00 94.31 175 THR A O 1
ATOM 1332 N N . ALA A 1 176 ? -3.887 1.254 -6.419 1.00 96.19 176 ALA A N 1
ATOM 1333 C CA . ALA A 1 176 ? -5.098 2.016 -6.118 1.00 96.19 176 ALA A CA 1
ATOM 1334 C C . ALA A 1 176 ? -4.860 3.537 -6.065 1.00 96.19 176 ALA A C 1
ATOM 1336 O O . ALA A 1 176 ? -5.566 4.238 -5.348 1.00 96.19 176 ALA A O 1
ATOM 1337 N N . PHE A 1 177 ? -3.808 4.041 -6.716 1.00 97.81 177 PHE A N 1
ATOM 1338 C CA . PHE A 1 177 ? -3.443 5.447 -6.628 1.00 97.81 177 PHE A CA 1
ATOM 1339 C C . PHE A 1 177 ? -4.436 6.337 -7.387 1.00 97.81 177 PHE A C 1
ATOM 1341 O O . PHE A 1 177 ? -4.890 5.999 -8.478 1.00 97.81 177 PHE A O 1
ATOM 1348 N N . GLY A 1 178 ? -4.752 7.476 -6.778 1.00 97.62 178 GLY A N 1
ATOM 1349 C CA . GLY A 1 178 ? -5.742 8.434 -7.248 1.00 97.62 178 GLY A CA 1
ATOM 1350 C C . GLY A 1 178 ? -6.171 9.382 -6.123 1.00 97.62 178 GLY A C 1
ATOM 1351 O O . GLY A 1 178 ? -5.785 9.158 -4.966 1.00 97.62 178 GLY A O 1
ATOM 1352 N N . PRO A 1 179 ? -6.950 10.432 -6.438 1.00 97.50 179 PRO A N 1
ATOM 1353 C CA . PRO A 1 179 ? -7.348 11.461 -5.476 1.00 97.50 179 PRO A CA 1
ATOM 1354 C C . PRO A 1 179 ? -8.033 10.899 -4.224 1.00 97.50 179 PRO A C 1
ATOM 1356 O O . PRO A 1 179 ? -7.686 11.278 -3.104 1.00 97.50 179 PRO A O 1
ATOM 1359 N N . THR A 1 180 ? -8.937 9.929 -4.384 1.00 98.06 180 THR A N 1
ATOM 1360 C CA . THR A 1 180 ? -9.658 9.338 -3.250 1.00 98.06 180 THR A CA 1
ATOM 1361 C C . THR A 1 180 ? -8.711 8.548 -2.352 1.00 98.06 180 THR A C 1
ATOM 1363 O O . THR A 1 180 ? -8.809 8.594 -1.127 1.00 98.06 180 THR A O 1
ATOM 1366 N N . ASN A 1 181 ? -7.736 7.846 -2.932 1.00 97.94 181 ASN A N 1
ATOM 1367 C CA . ASN A 1 181 ? -6.763 7.094 -2.145 1.00 97.94 181 ASN A CA 1
ATOM 1368 C C . ASN A 1 181 ? -5.760 8.004 -1.417 1.00 97.94 181 ASN A C 1
ATOM 1370 O O . ASN A 1 181 ? -5.303 7.619 -0.341 1.00 97.94 181 ASN A O 1
ATOM 1374 N N . VAL A 1 182 ? -5.451 9.200 -1.939 1.00 98.31 182 VAL A N 1
ATOM 1375 C CA . VAL A 1 182 ? -4.700 10.220 -1.183 1.00 98.31 182 VAL A CA 1
ATOM 1376 C C . VAL A 1 182 ? -5.482 10.611 0.071 1.00 98.31 182 VAL A C 1
ATOM 1378 O O . VAL A 1 182 ? -4.949 10.477 1.171 1.00 98.31 182 VAL A O 1
ATOM 1381 N N . ALA A 1 183 ? -6.764 10.963 -0.073 1.00 97.69 183 ALA A N 1
ATOM 1382 C CA . ALA A 1 183 ? -7.620 11.331 1.055 1.00 97.69 183 ALA A CA 1
ATOM 1383 C C . ALA A 1 183 ? -7.742 10.209 2.105 1.00 97.69 183 ALA A C 1
ATOM 1385 O O . ALA A 1 183 ? -7.676 10.474 3.303 1.00 97.69 183 ALA A O 1
ATOM 1386 N N . ILE A 1 184 ? -7.830 8.943 1.675 1.00 98.06 184 ILE A N 1
ATOM 1387 C CA . ILE A 1 184 ? -7.848 7.782 2.583 1.00 98.06 184 ILE A CA 1
ATOM 1388 C C . ILE A 1 184 ? -6.542 7.659 3.385 1.00 98.06 184 ILE A C 1
ATOM 1390 O O . ILE A 1 184 ? -6.583 7.330 4.568 1.00 98.06 184 ILE A O 1
ATOM 1394 N N . HIS A 1 185 ? -5.374 7.909 2.783 1.00 97.50 185 HIS A N 1
ATOM 1395 C CA . HIS A 1 185 ? -4.113 7.876 3.540 1.00 97.50 185 HIS A CA 1
ATOM 1396 C C . HIS A 1 185 ? -3.981 9.090 4.466 1.00 97.50 185 HIS A C 1
ATOM 1398 O O . HIS A 1 185 ? -3.472 8.941 5.574 1.00 97.50 185 HIS A O 1
ATOM 1404 N N . THR A 1 186 ? -4.477 10.263 4.060 1.00 96.12 186 THR A N 1
ATOM 1405 C CA . THR A 1 186 ? -4.552 11.438 4.938 1.00 96.12 186 THR A CA 1
ATOM 1406 C C . THR A 1 186 ? -5.418 11.153 6.164 1.00 96.12 186 THR A C 1
ATOM 1408 O O . THR A 1 186 ? -4.974 11.419 7.277 1.00 96.12 186 THR A O 1
ATOM 1411 N N . LEU A 1 187 ? -6.596 10.540 5.982 1.00 97.38 187 LEU A N 1
ATOM 1412 C CA . LEU A 1 187 ? -7.446 10.064 7.078 1.00 97.38 187 LEU A CA 1
ATOM 1413 C C . LEU A 1 187 ? -6.674 9.131 8.020 1.00 97.38 187 LEU A C 1
ATOM 1415 O O . LEU A 1 187 ? -6.635 9.360 9.229 1.00 97.38 187 LEU A O 1
ATOM 1419 N N . ALA A 1 188 ? -6.022 8.104 7.471 1.00 95.25 188 ALA A N 1
ATOM 1420 C CA . ALA A 1 188 ? -5.274 7.134 8.267 1.00 95.25 188 ALA A CA 1
ATOM 1421 C C . ALA A 1 188 ? -4.137 7.779 9.080 1.00 95.25 188 ALA A C 1
ATOM 1423 O O . ALA A 1 188 ? -3.873 7.348 10.202 1.00 95.25 188 ALA A O 1
ATOM 1424 N N . ALA A 1 189 ? -3.478 8.806 8.532 1.00 94.25 189 ALA A N 1
ATOM 1425 C CA . ALA A 1 189 ? -2.423 9.540 9.222 1.00 94.25 189 ALA A CA 1
ATO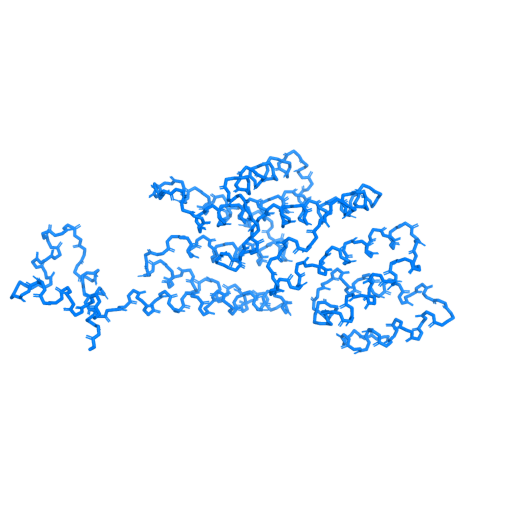M 1426 C C . ALA A 1 189 ? -2.958 10.368 10.400 1.00 94.25 189 ALA A C 1
ATOM 1428 O O . ALA A 1 189 ? -2.355 10.339 11.466 1.00 94.25 189 ALA A O 1
ATOM 1429 N N . VAL A 1 190 ? -4.094 11.060 10.241 1.00 94.38 190 VAL A N 1
ATOM 1430 C CA . VAL A 1 190 ? -4.660 11.902 11.316 1.00 94.38 190 VAL A CA 1
ATOM 1431 C C . VAL A 1 190 ? -5.395 11.102 12.394 1.00 94.38 190 VAL A C 1
ATOM 1433 O O . VAL A 1 190 ? -5.460 11.545 13.532 1.00 94.38 190 VAL A O 1
ATOM 1436 N N . THR A 1 191 ? -5.900 9.905 12.072 1.00 93.12 191 THR A N 1
ATOM 1437 C CA . THR A 1 191 ? -6.700 9.061 12.990 1.00 93.12 191 THR A CA 1
ATOM 1438 C C . THR A 1 191 ? -5.979 8.713 14.296 1.00 93.12 191 THR A C 1
ATOM 1440 O O . THR A 1 191 ? -6.628 8.456 15.307 1.00 93.12 191 THR A O 1
ATOM 1443 N N . LEU A 1 192 ? -4.644 8.662 14.281 1.00 81.44 192 LEU A N 1
ATOM 1444 C CA . LEU A 1 192 ? -3.843 8.354 15.467 1.00 81.44 192 LEU A CA 1
ATOM 1445 C C . LEU A 1 192 ? -3.722 9.532 16.440 1.00 81.44 192 LEU A C 1
ATOM 1447 O O . LEU A 1 192 ? -3.656 9.295 17.643 1.00 81.44 192 LEU A O 1
ATOM 1451 N N . ASP A 1 193 ? -3.713 10.758 15.921 1.00 88.44 193 ASP A N 1
ATOM 1452 C CA . ASP A 1 193 ? -3.386 11.959 16.695 1.00 88.44 193 ASP A CA 1
ATOM 1453 C C . ASP A 1 193 ? -4.633 12.791 17.026 1.00 88.44 193 ASP A C 1
ATOM 1455 O O . ASP A 1 193 ? -4.731 13.355 18.113 1.00 88.44 193 ASP A O 1
ATOM 1459 N N . ASP A 1 194 ? -5.596 12.859 16.102 1.00 94.81 194 ASP A N 1
ATOM 1460 C CA . ASP A 1 194 ? -6.798 13.687 16.222 1.00 94.81 194 ASP A CA 1
ATOM 1461 C C . ASP A 1 194 ? -8.038 12.946 15.676 1.00 94.81 194 ASP A C 1
ATOM 1463 O O . ASP A 1 194 ? -8.376 13.049 14.488 1.00 94.81 194 ASP A O 1
ATOM 1467 N N . PRO A 1 195 ? -8.737 12.177 16.535 1.00 95.38 195 PRO A N 1
ATOM 1468 C CA . PRO A 1 195 ? -9.944 11.443 16.158 1.00 95.38 195 PRO A CA 1
ATOM 1469 C C . PRO A 1 195 ? -11.079 12.331 15.627 1.00 95.38 195 PRO A C 1
ATOM 1471 O O . PRO A 1 195 ? -11.800 11.919 14.719 1.00 95.38 195 PRO A O 1
ATOM 1474 N N . MET A 1 196 ? -11.230 13.554 16.146 1.00 96.44 196 MET A N 1
ATOM 1475 C CA . MET A 1 196 ? -12.285 14.476 15.707 1.00 96.44 196 MET A CA 1
ATOM 1476 C C . MET A 1 196 ? -12.007 14.989 14.296 1.00 96.44 196 MET A C 1
ATOM 1478 O O . MET A 1 196 ? -12.879 14.958 13.424 1.00 96.44 196 MET A O 1
ATOM 1482 N N . GLN A 1 197 ? -10.766 15.403 14.039 1.00 95.50 197 GLN A N 1
ATOM 1483 C CA . GLN A 1 197 ? -10.342 15.798 12.702 1.00 95.50 197 GLN A CA 1
ATOM 1484 C C . GLN A 1 197 ? -10.421 14.624 11.718 1.00 95.50 197 GLN A C 1
ATOM 1486 O O . GLN A 1 197 ? -10.759 14.836 10.553 1.00 95.50 197 GLN A O 1
ATOM 1491 N N . ALA A 1 198 ? -10.147 13.393 12.160 1.00 95.88 198 ALA A N 1
ATOM 1492 C CA . ALA A 1 198 ? -10.295 12.198 11.334 1.00 95.88 198 ALA A CA 1
ATOM 1493 C C . ALA A 1 198 ? -11.741 12.001 10.852 1.00 95.88 198 ALA A C 1
ATOM 1495 O O . ALA A 1 198 ? -11.955 11.798 9.657 1.00 95.88 198 ALA A O 1
ATOM 1496 N N . ILE A 1 199 ? -12.733 12.141 11.735 1.00 97.44 199 ILE A N 1
ATOM 1497 C CA . ILE A 1 199 ? -14.156 12.054 11.366 1.00 97.44 199 ILE A CA 1
ATOM 1498 C C . ILE A 1 199 ? -14.503 13.109 10.303 1.00 97.44 199 ILE A C 1
ATOM 1500 O O . ILE A 1 199 ? -15.031 12.769 9.245 1.00 97.44 199 ILE A O 1
ATOM 1504 N N . HIS A 1 200 ? -14.092 14.364 10.510 1.00 95.56 200 HIS A N 1
ATOM 1505 C CA . HIS A 1 200 ? -14.330 15.451 9.547 1.00 95.56 200 HIS A CA 1
ATOM 1506 C C . HIS A 1 200 ? -13.657 15.225 8.185 1.00 95.56 200 HIS A C 1
ATOM 1508 O O . HIS A 1 200 ? -14.194 15.567 7.130 1.00 95.56 200 HIS A O 1
ATOM 1514 N N . VAL A 1 201 ? -12.453 14.641 8.179 1.00 95.31 201 VAL A N 1
ATOM 1515 C CA . VAL A 1 201 ? -11.786 14.244 6.930 1.00 95.31 201 VAL A CA 1
ATOM 1516 C C . VAL A 1 201 ? -12.583 13.143 6.239 1.00 95.31 201 VAL A C 1
ATOM 1518 O O . VAL A 1 201 ? -12.794 13.228 5.031 1.00 95.31 201 VAL A O 1
ATOM 1521 N N . ALA A 1 202 ? -13.041 12.135 6.983 1.00 96.75 202 ALA A N 1
ATOM 1522 C CA . ALA A 1 202 ? -13.760 10.991 6.437 1.00 96.75 202 ALA A CA 1
ATOM 1523 C C . ALA A 1 202 ? -15.092 11.378 5.770 1.00 96.75 202 ALA A C 1
ATOM 1525 O O . ALA A 1 202 ? -15.403 10.837 4.709 1.00 96.75 202 ALA A O 1
ATOM 1526 N N . GLU A 1 203 ? -15.833 12.346 6.319 1.00 95.06 203 GLU A N 1
ATOM 1527 C CA . GLU A 1 203 ? -17.097 12.854 5.748 1.00 95.06 203 GLU A CA 1
ATOM 1528 C C . GLU A 1 203 ? -16.949 13.399 4.320 1.00 95.06 203 GLU A C 1
ATOM 1530 O O . GLU A 1 203 ? -17.896 13.395 3.534 1.00 95.06 203 GLU A O 1
ATOM 1535 N N . ARG A 1 204 ? -15.744 13.848 3.960 1.00 95.44 204 ARG A N 1
ATOM 1536 C CA . ARG A 1 204 ? -15.436 14.421 2.644 1.00 95.44 204 ARG A CA 1
ATOM 1537 C C . ARG A 1 204 ? -14.979 13.376 1.626 1.00 95.44 204 ARG A C 1
ATOM 1539 O O . ARG A 1 204 ? -14.762 13.716 0.464 1.00 95.44 204 ARG A O 1
ATOM 1546 N N . ILE A 1 205 ? -14.803 12.117 2.035 1.00 97.62 205 ILE A N 1
ATOM 1547 C CA . ILE A 1 205 ? -14.298 11.050 1.166 1.00 97.62 205 ILE A CA 1
ATOM 1548 C C . ILE A 1 205 ? -15.463 10.353 0.461 1.00 97.62 205 ILE A C 1
ATOM 1550 O O . ILE A 1 205 ? -16.125 9.480 1.026 1.00 97.62 205 ILE A O 1
ATOM 1554 N N . ASP A 1 206 ? -15.656 10.642 -0.828 1.00 96.38 206 ASP A N 1
ATOM 1555 C CA . ASP A 1 206 ? -16.578 9.865 -1.659 1.00 96.38 206 ASP A CA 1
ATOM 1556 C C . ASP A 1 206 ? -15.915 8.589 -2.194 1.00 96.38 206 ASP A C 1
ATOM 1558 O O . ASP A 1 206 ? -15.336 8.539 -3.280 1.00 96.38 206 ASP A O 1
ATOM 1562 N N . THR A 1 207 ? -16.050 7.497 -1.440 1.00 95.81 207 THR A N 1
ATOM 1563 C CA . THR A 1 207 ? -15.472 6.212 -1.851 1.00 95.81 207 THR A CA 1
ATOM 1564 C C . THR A 1 207 ? -16.093 5.631 -3.127 1.00 95.81 207 THR A C 1
ATOM 1566 O O . THR A 1 207 ? -15.502 4.714 -3.700 1.00 95.81 207 THR A O 1
ATOM 1569 N N . ARG A 1 208 ? -17.248 6.129 -3.610 1.00 95.44 208 ARG A N 1
ATOM 1570 C CA . ARG A 1 208 ? -17.905 5.666 -4.853 1.00 95.44 208 ARG A CA 1
ATOM 1571 C C . ARG A 1 208 ? -17.057 5.915 -6.091 1.00 95.44 208 ARG A C 1
ATOM 1573 O O . ARG A 1 208 ? -17.163 5.111 -7.013 1.00 95.44 208 ARG A O 1
ATOM 1580 N N . LEU A 1 209 ? -16.179 6.915 -6.047 1.00 95.94 209 LEU A N 1
ATOM 1581 C CA . LEU A 1 209 ? -15.245 7.264 -7.118 1.00 95.94 209 LEU A CA 1
ATOM 1582 C C . LEU A 1 209 ? -14.177 6.187 -7.369 1.00 95.94 209 LEU A C 1
ATOM 1584 O O . LEU A 1 209 ? -13.660 6.075 -8.478 1.00 95.94 209 LEU A O 1
ATOM 1588 N N . LEU A 1 210 ? -13.876 5.344 -6.374 1.00 96.88 210 LEU A N 1
ATOM 1589 C CA . LEU A 1 210 ? -12.904 4.263 -6.534 1.00 96.88 210 LEU A CA 1
ATOM 1590 C C . LEU A 1 210 ? -13.397 3.202 -7.537 1.00 96.88 210 LEU A C 1
ATOM 1592 O O . LEU A 1 210 ? -14.560 2.800 -7.478 1.00 96.88 210 LEU A O 1
ATOM 1596 N N . PRO A 1 211 ? -12.517 2.614 -8.365 1.00 95.44 211 PRO A N 1
ATOM 1597 C CA . PRO A 1 211 ? -12.849 1.424 -9.145 1.00 95.44 211 PRO A CA 1
ATOM 1598 C C . PRO A 1 211 ? -13.539 0.320 -8.321 1.00 95.44 211 PRO A C 1
ATOM 1600 O O . PRO A 1 211 ? -13.145 0.035 -7.186 1.00 95.44 211 PRO A O 1
ATOM 1603 N N . ALA A 1 212 ? -14.552 -0.335 -8.901 1.00 94.00 212 ALA A N 1
ATOM 1604 C CA . ALA A 1 212 ? -15.378 -1.341 -8.216 1.00 94.00 212 ALA A CA 1
ATOM 1605 C C . ALA A 1 212 ? -14.583 -2.464 -7.504 1.00 94.00 212 ALA A C 1
ATOM 1607 O O . ALA A 1 212 ? -14.946 -2.803 -6.376 1.00 94.00 212 ALA A O 1
ATOM 1608 N N . PRO A 1 213 ? -13.465 -2.993 -8.054 1.00 92.88 213 PRO A N 1
ATOM 1609 C CA . PRO A 1 213 ? -12.679 -4.032 -7.378 1.00 92.88 213 PRO A CA 1
ATOM 1610 C C . PRO A 1 213 ? -11.989 -3.581 -6.078 1.00 92.88 213 PRO A C 1
ATOM 1612 O O . PRO A 1 213 ? -11.500 -4.415 -5.319 1.00 92.88 213 PRO A O 1
ATOM 1615 N N . LEU A 1 214 ? -11.920 -2.276 -5.789 1.00 94.75 214 LEU A N 1
ATOM 1616 C CA . LEU A 1 214 ? -11.197 -1.723 -4.637 1.00 94.75 214 LEU A CA 1
ATOM 1617 C C . LEU A 1 214 ? -12.022 -1.720 -3.342 1.00 94.75 214 LEU A C 1
ATOM 1619 O O . LEU A 1 214 ? -11.972 -0.769 -2.559 1.00 94.75 214 LEU A O 1
ATOM 1623 N N . ILE A 1 215 ? -12.745 -2.809 -3.073 1.00 94.56 215 ILE A N 1
ATOM 1624 C CA . ILE A 1 215 ? -13.556 -2.978 -1.856 1.00 94.56 215 ILE A CA 1
ATOM 1625 C C . ILE A 1 215 ? -12.702 -2.754 -0.604 1.00 94.56 215 ILE A C 1
ATOM 1627 O O . ILE A 1 215 ? -13.097 -1.995 0.277 1.00 94.56 215 ILE A O 1
ATOM 1631 N N . GLY A 1 216 ? -11.484 -3.305 -0.573 1.00 93.38 216 GLY A N 1
ATOM 1632 C CA . GLY A 1 216 ? -10.561 -3.142 0.553 1.00 93.38 216 GLY A CA 1
ATOM 1633 C C . GLY A 1 216 ? -10.179 -1.686 0.857 1.00 93.38 216 GLY A C 1
ATOM 1634 O O . GLY A 1 216 ? -9.981 -1.319 2.011 1.00 93.38 216 GLY A O 1
ATOM 1635 N N . ARG A 1 217 ? -10.103 -0.814 -0.159 1.00 94.94 217 ARG A N 1
ATOM 1636 C CA . ARG A 1 217 ? -9.862 0.623 0.064 1.00 94.94 217 ARG A CA 1
ATOM 1637 C C . ARG A 1 217 ? -11.109 1.327 0.582 1.00 94.94 217 ARG A C 1
ATOM 1639 O O . ARG A 1 217 ? -10.995 2.164 1.466 1.00 94.94 217 ARG A O 1
ATOM 1646 N N . ARG A 1 218 ? -12.290 0.942 0.094 1.00 95.88 218 ARG A N 1
ATOM 1647 C CA . ARG A 1 218 ? -13.576 1.490 0.551 1.00 95.88 218 ARG A CA 1
ATOM 1648 C C . ARG A 1 218 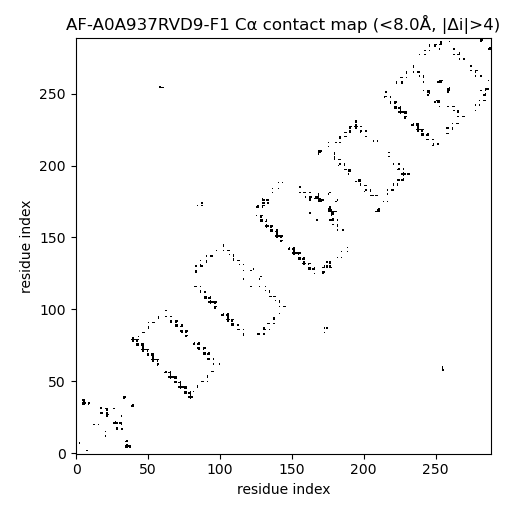? -13.812 1.201 2.034 1.00 95.88 218 ARG A C 1
ATOM 1650 O O . ARG A 1 218 ? -14.169 2.107 2.776 1.00 95.88 218 ARG A O 1
ATOM 1657 N N . VAL A 1 219 ? -13.565 -0.033 2.477 1.00 96.06 219 VAL A N 1
ATOM 1658 C CA . VAL A 1 219 ? -13.749 -0.405 3.891 1.00 96.06 219 VAL A CA 1
ATOM 1659 C C . VAL A 1 219 ? -12.634 0.116 4.806 1.00 96.06 219 VAL A C 1
ATOM 1661 O O . VAL A 1 219 ? -12.837 0.187 6.012 1.00 96.06 219 VAL A O 1
ATOM 1664 N N . ARG A 1 220 ? -11.476 0.539 4.271 1.00 96.75 220 ARG A N 1
ATOM 1665 C CA . ARG A 1 220 ? -10.411 1.160 5.082 1.00 96.75 220 ARG A CA 1
ATOM 1666 C C . ARG A 1 220 ? -10.908 2.407 5.813 1.00 96.75 220 ARG A C 1
ATOM 1668 O O . ARG A 1 220 ? -10.624 2.542 6.993 1.00 96.75 220 ARG A O 1
ATOM 1675 N N . VAL A 1 221 ? -11.719 3.234 5.150 1.00 97.81 221 VAL A N 1
ATOM 1676 C CA . VAL A 1 221 ? -12.362 4.406 5.771 1.00 97.81 221 VAL A CA 1
ATOM 1677 C C . VAL A 1 221 ? -13.198 4.003 6.985 1.00 97.81 221 VAL A C 1
ATOM 1679 O O . VAL A 1 221 ? -13.162 4.677 8.003 1.00 97.81 221 VAL A O 1
ATOM 1682 N N . GLN A 1 222 ? -13.907 2.875 6.905 1.00 97.75 222 GLN A N 1
ATOM 1683 C CA . GLN A 1 222 ? -14.744 2.375 7.999 1.00 97.75 222 GLN A CA 1
ATOM 1684 C C . GLN A 1 222 ? -13.901 1.876 9.174 1.00 97.75 222 GLN A C 1
ATOM 1686 O O . GLN A 1 222 ? -14.259 2.101 10.322 1.00 97.75 222 GLN A O 1
ATOM 1691 N N . ILE A 1 223 ? -12.750 1.253 8.903 1.00 97.62 223 ILE A N 1
ATOM 1692 C CA . ILE A 1 223 ? -11.799 0.872 9.954 1.00 97.62 223 ILE A CA 1
ATOM 1693 C C . ILE A 1 223 ? -11.274 2.125 10.663 1.00 97.62 223 ILE A C 1
ATOM 1695 O O . ILE A 1 223 ? -11.264 2.163 11.889 1.00 97.62 223 ILE A O 1
ATOM 1699 N N . ASP A 1 224 ? -10.871 3.152 9.916 1.00 97.94 224 ASP A N 1
ATOM 1700 C CA . ASP A 1 224 ? -10.329 4.383 10.499 1.00 97.94 224 ASP A CA 1
ATOM 1701 C C . ASP A 1 224 ? -11.405 5.205 11.247 1.00 97.94 224 ASP A C 1
ATOM 1703 O O . ASP A 1 224 ? -11.136 5.698 12.340 1.00 97.94 224 ASP A O 1
ATOM 1707 N N . LEU A 1 225 ? -12.654 5.238 10.763 1.00 98.12 225 LEU A N 1
ATOM 1708 C CA . LEU A 1 225 ? -13.804 5.788 11.502 1.00 98.12 225 LEU A CA 1
ATOM 1709 C C . LEU A 1 225 ? -14.096 5.008 12.788 1.00 98.12 225 LEU A C 1
ATOM 1711 O O . LEU A 1 225 ? -14.268 5.607 13.848 1.00 98.12 225 LEU A O 1
ATOM 1715 N N . ALA A 1 226 ? -14.104 3.673 12.729 1.00 97.69 226 ALA A N 1
ATOM 1716 C CA . ALA A 1 226 ? -14.317 2.842 13.910 1.00 97.69 226 ALA A CA 1
ATOM 1717 C C . ALA A 1 226 ? -13.265 3.122 14.991 1.00 97.69 226 ALA A C 1
ATOM 1719 O O . ALA A 1 226 ? -13.595 3.218 16.171 1.00 97.69 226 ALA A O 1
ATOM 1720 N N . ARG A 1 227 ? -12.000 3.290 14.583 1.00 97.44 227 ARG A N 1
ATOM 1721 C CA . ARG A 1 227 ? -10.903 3.691 15.475 1.00 97.44 227 ARG A CA 1
ATOM 1722 C C . ARG A 1 227 ? -11.155 5.053 16.100 1.00 97.44 227 ARG A C 1
ATOM 1724 O O . ARG A 1 227 ? -11.028 5.172 17.313 1.00 97.44 227 ARG A O 1
ATOM 1731 N N . ALA A 1 228 ? -11.501 6.050 15.289 1.00 97.81 228 ALA A N 1
ATOM 1732 C CA . ALA A 1 228 ? -11.730 7.407 15.763 1.00 97.81 228 ALA A CA 1
ATOM 1733 C C . ALA A 1 228 ? -12.865 7.456 16.801 1.00 97.81 228 ALA A C 1
ATOM 1735 O O . ALA A 1 228 ? -12.652 7.924 17.918 1.00 97.81 228 ALA A O 1
ATOM 1736 N N . HIS A 1 229 ? -14.022 6.866 16.488 1.00 98.06 229 HIS A N 1
ATOM 1737 C CA . HIS A 1 229 ? -15.161 6.794 17.408 1.00 98.06 229 HIS A CA 1
ATOM 1738 C C . HIS A 1 229 ? -14.836 6.008 18.691 1.00 98.06 229 HIS A C 1
ATOM 1740 O O . HIS A 1 229 ? -15.157 6.460 19.789 1.00 98.06 229 HIS A O 1
ATOM 1746 N N . ALA A 1 230 ? -14.134 4.872 18.595 1.00 97.00 230 ALA A N 1
ATOM 1747 C CA . ALA A 1 230 ? -13.743 4.091 19.775 1.00 97.00 230 ALA A CA 1
ATOM 1748 C C . ALA A 1 230 ? -12.765 4.847 20.700 1.00 97.00 230 ALA A C 1
ATOM 1750 O O . ALA A 1 230 ? -12.806 4.678 21.924 1.00 97.00 230 ALA A O 1
ATOM 1751 N N . SER A 1 231 ? -11.891 5.689 20.136 1.00 96.25 231 SER A N 1
ATOM 1752 C CA . SER A 1 231 ? -10.996 6.569 20.904 1.00 96.25 231 SER A CA 1
ATOM 1753 C C . SER A 1 231 ? -11.753 7.676 21.645 1.00 96.25 231 SER A C 1
ATOM 1755 O O . SER A 1 231 ? -11.305 8.106 22.703 1.00 96.25 231 SER A O 1
ATOM 1757 N N . LEU A 1 232 ? -12.907 8.100 21.125 1.00 96.50 232 LEU A N 1
ATOM 1758 C CA . LEU A 1 232 ? -13.799 9.082 21.753 1.00 96.50 232 LEU A CA 1
ATOM 1759 C C . LEU A 1 232 ? -14.787 8.450 22.754 1.00 96.50 232 LEU A C 1
ATOM 1761 O O . LEU A 1 232 ? -15.547 9.164 23.400 1.00 96.50 232 LEU A O 1
ATOM 1765 N N . GLY A 1 233 ? -14.781 7.120 22.904 1.00 95.81 233 GLY A N 1
ATOM 1766 C CA . GLY A 1 233 ? -15.732 6.388 23.751 1.00 95.81 233 GLY A CA 1
ATOM 1767 C C . GLY A 1 233 ? -17.111 6.182 23.111 1.00 95.81 233 GLY A C 1
ATOM 1768 O O . GLY A 1 233 ? -18.042 5.721 23.770 1.00 95.81 233 GLY A O 1
ATOM 1769 N N . GLU A 1 234 ? -17.254 6.481 21.821 1.00 96.94 234 GLU A N 1
ATOM 1770 C CA . GLU A 1 234 ? -18.495 6.350 21.053 1.00 96.94 234 GLU A CA 1
ATOM 1771 C C . GLU A 1 234 ? -18.653 4.920 20.502 1.00 96.94 234 GLU A C 1
ATOM 1773 O O . GLU A 1 234 ? -18.791 4.678 19.299 1.00 96.94 234 GLU A O 1
ATOM 1778 N N . ASP A 1 235 ? -18.615 3.938 21.406 1.00 96.12 235 ASP A N 1
ATOM 1779 C CA . ASP A 1 235 ? -18.496 2.513 21.073 1.00 96.12 235 ASP A CA 1
ATOM 1780 C C . ASP A 1 235 ? -19.675 1.978 20.236 1.00 96.12 235 ASP A C 1
ATOM 1782 O O . ASP A 1 235 ? -19.505 1.056 19.434 1.00 96.12 235 ASP A O 1
ATOM 1786 N N . ALA A 1 236 ? -20.871 2.563 20.375 1.00 95.00 236 ALA A N 1
ATOM 1787 C CA . ALA A 1 236 ? -22.032 2.206 19.559 1.00 95.00 236 ALA A CA 1
ATOM 1788 C C . ALA A 1 236 ? -21.805 2.545 18.074 1.00 95.00 236 ALA A C 1
ATOM 1790 O O . ALA A 1 236 ? -22.002 1.690 17.208 1.00 95.00 236 ALA A O 1
ATOM 1791 N N . THR A 1 237 ? -21.318 3.753 17.781 1.00 97.00 237 THR A N 1
ATOM 1792 C CA . THR A 1 237 ? -20.988 4.196 16.418 1.00 97.00 237 THR A CA 1
ATOM 1793 C C . THR A 1 237 ? -19.806 3.405 15.865 1.00 97.00 237 THR A C 1
ATOM 1795 O O . THR A 1 237 ? -19.863 2.888 14.748 1.00 97.00 237 THR A O 1
ATOM 1798 N N . ALA A 1 238 ? -18.762 3.205 16.675 1.00 97.38 238 ALA A N 1
ATOM 1799 C CA . ALA A 1 238 ? -17.621 2.376 16.296 1.00 97.38 238 ALA A CA 1
ATOM 1800 C C . ALA A 1 238 ? -18.036 0.934 15.944 1.00 97.38 238 ALA A C 1
ATOM 1802 O O . ALA A 1 238 ? -17.534 0.353 14.978 1.00 97.38 238 ALA A O 1
ATOM 1803 N N . THR A 1 239 ? -18.997 0.370 16.683 1.00 97.00 239 THR A N 1
ATOM 1804 C CA . THR A 1 239 ? -19.558 -0.960 16.410 1.00 97.00 239 THR A CA 1
ATOM 1805 C C . THR A 1 239 ? -20.240 -1.014 15.047 1.00 97.00 239 THR A C 1
ATOM 1807 O O . THR A 1 239 ? -19.991 -1.956 14.298 1.00 97.00 239 THR A O 1
ATOM 1810 N N . VAL A 1 240 ? -21.046 -0.009 14.682 1.00 97.00 240 VAL A N 1
ATOM 1811 C CA . VAL A 1 240 ? -21.697 0.051 13.359 1.00 97.00 240 VAL A CA 1
ATOM 1812 C C . VAL A 1 240 ? -20.661 -0.044 12.236 1.00 97.00 240 VAL A C 1
ATOM 1814 O O . VAL A 1 240 ? -20.818 -0.856 11.322 1.00 97.00 240 VAL A O 1
ATOM 1817 N N . HIS A 1 241 ? -19.563 0.706 12.339 1.00 97.69 241 HIS A N 1
ATOM 1818 C CA . HIS A 1 241 ? -18.487 0.661 11.349 1.00 97.69 241 HIS A CA 1
ATOM 1819 C C . HIS A 1 241 ? -17.790 -0.706 11.281 1.00 97.69 241 HIS A C 1
ATOM 1821 O O . HIS A 1 241 ? -17.543 -1.214 10.186 1.00 97.69 241 HIS A O 1
ATOM 1827 N N . ILE A 1 242 ? -17.507 -1.351 12.420 1.00 97.00 242 ILE A N 1
ATOM 1828 C CA . ILE A 1 242 ? -16.918 -2.703 12.431 1.00 97.00 242 ILE A CA 1
ATOM 1829 C C . ILE A 1 242 ? -17.856 -3.738 11.805 1.00 97.00 242 ILE A C 1
ATOM 1831 O O . ILE A 1 242 ? -17.388 -4.634 11.098 1.00 97.00 242 ILE A O 1
ATOM 1835 N N . LEU A 1 243 ? -19.167 -3.617 12.010 1.00 96.06 243 LEU A N 1
ATOM 1836 C CA . LEU A 1 243 ? -20.139 -4.514 11.389 1.00 96.06 243 LEU A CA 1
ATOM 1837 C C . LEU A 1 243 ? -20.235 -4.305 9.873 1.00 96.06 243 LEU A C 1
ATOM 1839 O O . LEU A 1 243 ? -20.323 -5.295 9.145 1.00 96.06 243 LEU A O 1
ATOM 1843 N N . ASP A 1 244 ? -20.120 -3.067 9.380 1.00 96.25 244 ASP A N 1
ATOM 1844 C CA . ASP A 1 244 ? -20.008 -2.803 7.936 1.00 96.25 244 ASP A CA 1
ATOM 1845 C C . ASP A 1 244 ? -18.760 -3.475 7.338 1.00 96.25 244 ASP A C 1
ATOM 1847 O O . ASP A 1 244 ? -18.834 -4.142 6.300 1.00 96.25 244 ASP A O 1
ATOM 1851 N N . VAL A 1 245 ? -17.615 -3.387 8.031 1.00 96.50 245 VAL A N 1
ATOM 1852 C CA . VAL A 1 245 ? -16.375 -4.073 7.626 1.00 96.50 245 VAL A CA 1
ATOM 1853 C C . VAL A 1 245 ? -16.571 -5.592 7.615 1.00 96.50 245 VAL A C 1
ATOM 1855 O O . VAL A 1 245 ? -16.207 -6.241 6.632 1.00 96.50 245 VAL A O 1
ATOM 1858 N N . ALA A 1 246 ? -17.164 -6.165 8.667 1.00 95.00 246 ALA A N 1
ATOM 1859 C CA . ALA A 1 246 ? -17.426 -7.602 8.768 1.00 95.00 246 ALA A CA 1
ATOM 1860 C C . ALA A 1 246 ? -18.336 -8.108 7.638 1.00 95.00 246 ALA A C 1
ATOM 1862 O O . ALA A 1 246 ? -18.114 -9.195 7.103 1.00 95.00 246 ALA A O 1
ATOM 1863 N N . HIS A 1 247 ? -19.329 -7.307 7.249 1.00 94.00 247 HIS A N 1
ATOM 1864 C CA . HIS A 1 247 ? -20.265 -7.643 6.183 1.00 94.00 247 HIS A CA 1
ATOM 1865 C C . HIS A 1 247 ? -19.621 -7.567 4.791 1.00 94.00 247 HIS A C 1
ATOM 1867 O O . HIS A 1 247 ? -19.754 -8.493 3.992 1.00 94.00 247 HIS A O 1
ATOM 1873 N N . ARG A 1 248 ? -18.909 -6.474 4.488 1.00 94.38 248 ARG A N 1
ATOM 1874 C CA . ARG A 1 248 ? -18.422 -6.182 3.126 1.00 94.38 248 ARG A CA 1
ATOM 1875 C C . ARG A 1 248 ? -17.051 -6.771 2.819 1.00 94.38 248 ARG A C 1
ATOM 1877 O O . ARG A 1 248 ? -16.748 -7.040 1.659 1.00 94.38 248 ARG A O 1
ATOM 1884 N N . ALA A 1 249 ? -16.202 -6.913 3.831 1.00 93.38 249 ALA A N 1
ATOM 1885 C CA . ALA A 1 249 ? -14.822 -7.361 3.684 1.00 93.38 249 ALA A CA 1
ATOM 1886 C C . ALA A 1 249 ? -14.347 -8.116 4.941 1.00 93.38 249 ALA A C 1
ATOM 1888 O O . ALA A 1 249 ? -13.417 -7.664 5.620 1.00 93.38 249 ALA A O 1
ATOM 1889 N N . PRO A 1 250 ? -14.927 -9.290 5.256 1.00 92.19 250 PRO A N 1
ATOM 1890 C CA . PRO A 1 250 ? -14.582 -10.056 6.458 1.00 92.19 250 PRO A CA 1
ATOM 1891 C C . PRO A 1 250 ? -13.089 -10.414 6.540 1.00 92.19 250 PRO A C 1
ATOM 1893 O O . PRO A 1 250 ? -12.527 -10.517 7.630 1.00 92.19 250 PRO A O 1
ATOM 1896 N N . GLN A 1 251 ? -12.406 -10.546 5.398 1.00 91.06 251 GLN A N 1
ATOM 1897 C CA . GLN A 1 251 ? -10.961 -10.776 5.350 1.00 91.06 251 GLN A CA 1
ATOM 1898 C C . GLN A 1 251 ? -10.169 -9.588 5.917 1.00 91.06 251 GLN A C 1
ATOM 1900 O O . GLN A 1 251 ? -9.115 -9.791 6.511 1.00 91.06 251 GLN A O 1
ATOM 1905 N N . MET A 1 252 ? -10.664 -8.353 5.779 1.00 92.44 252 MET A N 1
ATOM 1906 C CA . MET A 1 252 ? -10.015 -7.194 6.395 1.00 92.44 252 MET A CA 1
ATOM 1907 C C . MET A 1 252 ? -10.155 -7.211 7.910 1.00 92.44 252 MET A C 1
ATOM 1909 O O . MET A 1 252 ? -9.173 -6.954 8.591 1.00 92.44 252 MET A O 1
ATOM 1913 N N . LEU A 1 253 ? -11.311 -7.605 8.449 1.00 92.25 253 LEU A N 1
ATOM 1914 C CA . LEU A 1 253 ? -11.448 -7.788 9.895 1.00 92.25 253 LEU A CA 1
ATOM 1915 C C . LEU A 1 253 ? -10.541 -8.919 10.416 1.00 92.25 253 LEU A C 1
ATOM 1917 O O . LEU A 1 253 ? -10.025 -8.841 11.527 1.00 92.25 253 LEU A O 1
ATOM 1921 N N . ARG A 1 254 ? -10.302 -9.952 9.598 1.00 91.56 254 ARG A N 1
ATOM 1922 C CA . ARG A 1 254 ? -9.425 -11.082 9.936 1.00 91.56 254 ARG A CA 1
ATOM 1923 C C . ARG A 1 254 ? -7.946 -10.716 9.997 1.00 91.56 254 ARG A C 1
ATOM 1925 O O . ARG A 1 254 ? -7.273 -11.146 10.935 1.00 91.56 254 ARG A O 1
ATOM 1932 N N . TYR A 1 255 ? -7.445 -9.995 8.994 1.00 90.75 255 TYR A N 1
ATOM 1933 C CA . TYR A 1 255 ? -6.005 -9.810 8.781 1.00 90.75 255 TYR A CA 1
ATOM 1934 C C . TYR A 1 255 ? -5.491 -8.394 9.062 1.00 90.75 255 TYR A C 1
ATOM 1936 O O . TYR A 1 255 ? -4.300 -8.227 9.301 1.00 90.75 255 TYR A O 1
ATOM 1944 N N . ASP A 1 256 ? -6.344 -7.368 9.050 1.00 92.25 256 ASP A N 1
ATOM 1945 C CA . ASP A 1 256 ? -5.898 -6.002 9.319 1.00 92.25 256 ASP A CA 1
ATOM 1946 C C . ASP A 1 256 ? -5.755 -5.759 10.825 1.00 92.25 256 ASP A C 1
ATOM 1948 O O . ASP A 1 256 ? -6.727 -5.833 11.581 1.00 92.25 256 ASP A O 1
ATOM 1952 N N . THR A 1 257 ? -4.538 -5.438 11.267 1.00 90.88 257 THR A N 1
ATOM 1953 C CA . THR A 1 257 ? -4.228 -5.227 12.686 1.00 90.88 257 THR A CA 1
ATOM 1954 C C . THR A 1 257 ? -5.104 -4.150 13.316 1.00 90.88 257 THR A C 1
ATOM 1956 O O . THR A 1 257 ? -5.573 -4.328 14.435 1.00 90.88 257 THR A O 1
ATOM 1959 N N . ALA A 1 258 ? -5.380 -3.052 12.608 1.00 92.50 258 ALA A N 1
ATOM 1960 C CA . ALA A 1 258 ? -6.160 -1.956 13.167 1.00 92.50 258 ALA A CA 1
ATOM 1961 C C . ALA A 1 258 ? -7.638 -2.341 13.342 1.00 92.50 258 ALA A C 1
ATOM 1963 O O . ALA A 1 258 ? -8.227 -2.047 14.383 1.00 92.50 258 ALA A O 1
ATOM 1964 N N . ALA A 1 259 ? -8.213 -3.062 12.372 1.00 94.81 259 ALA A N 1
ATOM 1965 C CA . ALA A 1 259 ? -9.571 -3.596 12.481 1.00 94.81 259 ALA A CA 1
ATOM 1966 C C . ALA A 1 259 ? -9.709 -4.572 13.660 1.00 94.81 259 ALA A C 1
ATOM 1968 O O . ALA A 1 259 ? -10.658 -4.472 14.439 1.00 94.81 259 ALA A O 1
ATOM 1969 N N . ARG A 1 260 ? -8.735 -5.479 13.828 1.00 93.69 260 ARG A N 1
ATOM 1970 C CA . ARG A 1 260 ? -8.696 -6.423 14.955 1.00 93.69 260 ARG A CA 1
ATOM 1971 C C . ARG A 1 260 ? -8.605 -5.700 16.292 1.00 93.69 260 ARG A C 1
ATOM 1973 O O . ARG A 1 260 ? -9.393 -5.997 17.181 1.00 93.69 260 ARG A O 1
ATOM 1980 N N . THR A 1 261 ? -7.692 -4.736 16.416 1.00 94.06 261 THR A N 1
ATOM 1981 C CA . THR A 1 261 ? -7.504 -3.969 17.653 1.00 94.06 261 THR A CA 1
ATOM 1982 C C . THR A 1 261 ? -8.787 -3.260 18.065 1.00 94.06 261 THR A C 1
ATOM 1984 O O . THR A 1 261 ? -9.192 -3.380 19.216 1.00 94.06 261 THR A O 1
ATOM 1987 N N . VAL A 1 262 ? -9.474 -2.578 17.142 1.00 95.62 262 VAL A N 1
ATOM 1988 C CA . VAL A 1 262 ? -10.756 -1.932 17.469 1.00 95.62 262 VAL A CA 1
ATOM 1989 C C . VAL A 1 262 ? -11.812 -2.951 17.853 1.00 95.62 262 VAL A C 1
ATOM 1991 O O . VAL A 1 262 ? -12.487 -2.764 18.857 1.00 95.62 262 VAL A O 1
ATOM 1994 N N . CYS A 1 263 ? -11.943 -4.044 17.100 1.00 95.50 263 CYS A N 1
ATOM 1995 C CA . CYS A 1 263 ? -12.916 -5.084 17.417 1.00 95.50 263 CYS A CA 1
ATOM 1996 C C . CYS A 1 263 ? -12.689 -5.672 18.820 1.00 95.50 263 CYS A C 1
ATOM 1998 O O . CYS A 1 263 ? -13.645 -5.793 19.584 1.00 95.50 263 CYS A O 1
ATOM 2000 N N . SER A 1 264 ? -11.439 -5.959 19.194 1.00 93.56 264 SER A N 1
ATOM 2001 C CA . SER A 1 264 ? -11.078 -6.422 20.539 1.00 93.56 264 SER A CA 1
ATOM 2002 C C . SER A 1 264 ? -11.352 -5.371 21.619 1.00 93.56 264 SER A C 1
ATOM 2004 O O . SER A 1 264 ? -11.904 -5.714 22.663 1.00 93.56 264 SER A O 1
ATOM 2006 N N . THR A 1 265 ? -11.034 -4.095 21.372 1.00 94.75 265 THR A N 1
ATOM 2007 C CA . THR A 1 265 ? -11.353 -2.994 22.297 1.00 94.75 265 THR A CA 1
ATOM 2008 C C . THR A 1 265 ? -12.857 -2.894 22.545 1.00 94.75 265 THR A C 1
ATOM 2010 O O . THR A 1 265 ? -13.286 -2.837 23.696 1.00 94.75 265 THR A O 1
ATOM 2013 N N . LEU A 1 266 ? -13.663 -2.928 21.480 1.00 95.75 266 LEU A N 1
ATOM 2014 C CA . LEU A 1 266 ? -15.119 -2.865 21.584 1.00 95.75 266 LEU A CA 1
ATOM 2015 C C . LEU A 1 266 ? -15.685 -4.098 22.292 1.00 95.75 266 LEU A C 1
ATOM 2017 O O . LEU A 1 266 ? -16.552 -3.954 23.143 1.00 95.75 266 LEU A O 1
ATOM 2021 N N . LEU A 1 267 ? -15.171 -5.300 22.011 1.00 94.12 267 LEU A N 1
ATOM 2022 C CA . LEU A 1 267 ? -15.564 -6.522 22.722 1.00 94.12 267 LEU A CA 1
ATOM 2023 C C . LEU A 1 267 ? -15.307 -6.434 24.229 1.00 94.12 267 LEU A C 1
ATOM 2025 O O . LEU A 1 267 ? -16.155 -6.861 25.008 1.00 94.12 267 LEU A O 1
ATOM 2029 N N . GLY A 1 268 ? -14.168 -5.865 24.633 1.00 93.44 268 GLY A N 1
ATOM 2030 C CA . GLY A 1 268 ? -13.827 -5.677 26.044 1.00 93.44 268 GLY A CA 1
ATOM 2031 C C . GLY A 1 268 ? -14.723 -4.667 26.770 1.00 93.44 268 GLY A C 1
ATOM 2032 O O . GLY A 1 268 ? -14.868 -4.750 27.987 1.00 93.44 268 GLY A O 1
ATOM 2033 N N . ARG A 1 269 ? -15.338 -3.732 26.035 1.00 94.62 269 ARG A N 1
ATOM 2034 C CA . ARG A 1 269 ? -16.235 -2.693 26.574 1.00 94.62 269 ARG A CA 1
ATOM 2035 C C . ARG A 1 269 ? -17.723 -2.993 26.369 1.00 94.62 269 ARG A C 1
ATOM 2037 O O . ARG A 1 269 ? -18.568 -2.345 26.982 1.00 94.62 269 ARG A O 1
ATOM 2044 N N . ALA A 1 270 ? -18.054 -3.962 25.517 1.00 92.06 270 ALA A N 1
ATOM 2045 C CA . ALA A 1 270 ? -19.420 -4.239 25.099 1.00 92.06 270 ALA A CA 1
ATOM 2046 C C . ALA A 1 270 ? -20.316 -4.685 26.263 1.00 92.06 270 ALA A C 1
ATOM 2048 O O . ALA A 1 270 ? -19.916 -5.456 27.133 1.00 92.06 270 ALA A O 1
ATOM 2049 N N . GLN A 1 271 ? -21.573 -4.245 26.220 1.00 89.50 271 GLN A N 1
ATOM 2050 C CA . GLN A 1 271 ? -22.617 -4.601 27.180 1.00 89.50 271 GLN A CA 1
ATOM 2051 C C . GLN A 1 271 ? -23.874 -5.088 26.448 1.00 89.50 271 GLN A C 1
ATOM 2053 O O . GLN A 1 271 ? -24.134 -4.704 25.305 1.00 89.50 271 GLN A O 1
ATOM 2058 N N . GLY A 1 272 ? -24.661 -5.944 27.104 1.00 89.88 272 GLY A N 1
ATOM 2059 C CA . GLY A 1 272 ? -25.955 -6.407 26.597 1.00 89.88 272 GLY A CA 1
ATOM 2060 C C . GLY A 1 272 ? -25.887 -7.086 25.222 1.00 89.88 272 GLY A C 1
ATOM 2061 O O . GLY A 1 272 ? -25.039 -7.944 24.967 1.00 89.88 272 GLY A O 1
ATOM 2062 N N . SER A 1 273 ? -26.804 -6.713 24.324 1.00 85.62 273 SER A N 1
ATOM 2063 C CA . SER A 1 273 ? -26.934 -7.317 22.990 1.00 85.62 273 SER A CA 1
ATOM 2064 C C . SER A 1 273 ? -25.712 -7.082 22.094 1.00 85.62 273 SER A C 1
ATOM 2066 O O . SER A 1 273 ? -25.378 -7.960 21.294 1.00 85.62 273 SER A O 1
ATOM 2068 N N . THR A 1 274 ? -24.989 -5.972 22.275 1.00 87.75 274 THR A N 1
ATOM 2069 C CA . THR A 1 274 ? -23.776 -5.624 21.515 1.00 87.75 274 THR A CA 1
ATOM 2070 C C . THR A 1 274 ? -22.693 -6.699 21.623 1.00 87.75 274 THR A C 1
ATOM 2072 O O . THR A 1 274 ? -22.009 -6.986 20.641 1.00 87.75 274 THR A O 1
ATOM 2075 N N . VAL A 1 275 ? -22.592 -7.374 22.776 1.00 89.88 275 VAL A N 1
ATOM 2076 C CA . VAL A 1 275 ? -21.643 -8.479 22.994 1.00 89.88 275 VAL A CA 1
ATOM 2077 C C . VAL A 1 275 ? -21.880 -9.612 21.996 1.00 89.88 275 VAL A C 1
ATOM 2079 O O . VAL A 1 275 ? -20.935 -10.134 21.408 1.00 89.88 275 VAL A O 1
ATOM 2082 N N . SER A 1 276 ? -23.142 -9.999 21.787 1.00 89.31 276 SER A N 1
ATOM 2083 C CA . SER A 1 276 ? -23.489 -11.114 20.897 1.00 89.31 276 SER A CA 1
ATOM 2084 C C . SER A 1 276 ? -23.139 -10.813 19.439 1.00 89.31 276 SER A C 1
ATOM 2086 O O . SER A 1 276 ? -22.562 -11.656 18.750 1.00 89.31 276 SER A O 1
ATOM 2088 N N . VAL A 1 277 ? -23.415 -9.583 19.000 1.00 91.12 277 VAL A N 1
ATOM 2089 C CA . VAL A 1 277 ? -23.204 -9.138 17.621 1.00 91.12 277 VAL A CA 1
ATOM 2090 C C . VAL A 1 277 ? -21.711 -8.994 17.320 1.00 91.12 277 VAL A C 1
ATOM 2092 O O . VAL A 1 277 ? -21.231 -9.529 16.319 1.00 91.12 277 VAL A O 1
ATOM 2095 N N . LEU A 1 278 ? -20.944 -8.367 18.218 1.00 91.81 278 LEU A N 1
ATOM 2096 C CA . LEU A 1 278 ? -19.491 -8.263 18.069 1.00 91.81 278 LEU A CA 1
ATOM 2097 C C . LEU A 1 278 ? -18.800 -9.630 18.150 1.00 91.81 278 LEU A C 1
ATOM 2099 O O . LEU A 1 278 ? -17.878 -9.880 17.378 1.00 91.81 278 LEU A O 1
ATOM 2103 N N . ARG A 1 279 ? -19.258 -10.551 19.014 1.00 91.56 279 ARG A N 1
ATOM 2104 C CA . ARG A 1 279 ? -18.716 -11.924 19.061 1.00 91.56 279 ARG A CA 1
ATOM 2105 C C . ARG A 1 279 ? -18.967 -12.682 17.764 1.00 91.56 279 ARG A C 1
ATOM 2107 O O . ARG A 1 279 ? -18.084 -13.408 17.314 1.00 91.56 279 ARG A O 1
ATOM 2114 N N . ALA A 1 280 ? -20.141 -12.520 17.154 1.00 90.06 280 ALA A N 1
ATOM 2115 C CA . ALA A 1 280 ? -20.435 -13.131 15.862 1.00 90.06 280 ALA A CA 1
ATOM 2116 C C . ALA A 1 280 ? -19.486 -12.608 14.769 1.00 90.06 280 ALA A C 1
ATOM 2118 O O . ALA A 1 280 ? -18.872 -13.410 14.061 1.00 90.06 280 ALA A O 1
ATOM 2119 N N . ALA A 1 281 ? -19.291 -11.286 14.698 1.00 89.56 281 ALA A N 1
ATOM 2120 C CA . ALA A 1 281 ? -18.360 -10.659 13.758 1.00 89.56 281 ALA A CA 1
ATOM 2121 C C . ALA A 1 281 ? -16.901 -11.101 13.993 1.00 89.56 281 ALA A C 1
ATOM 2123 O O . ALA A 1 281 ? -16.205 -11.486 13.052 1.00 89.56 281 ALA A O 1
ATOM 2124 N N . ALA A 1 282 ? -16.452 -11.127 15.251 1.00 88.12 282 ALA A N 1
ATOM 2125 C CA . ALA A 1 282 ? -15.111 -11.570 15.631 1.00 88.12 282 ALA A CA 1
ATOM 2126 C C . ALA A 1 282 ? -14.868 -13.046 15.287 1.00 88.12 282 ALA A C 1
ATOM 2128 O O . ALA A 1 282 ? -13.840 -13.383 14.694 1.00 88.12 282 ALA A O 1
ATOM 2129 N N . LYS A 1 283 ? -15.843 -13.922 15.565 1.00 88.81 283 LYS A N 1
ATOM 2130 C CA . LYS A 1 283 ? -15.782 -15.344 15.203 1.00 88.81 283 LYS A CA 1
ATOM 2131 C C . LYS A 1 283 ? -15.694 -15.533 13.689 1.00 88.81 283 LYS A C 1
ATOM 2133 O O . LYS A 1 283 ? -14.866 -16.315 13.229 1.00 88.81 283 LYS A O 1
ATOM 2138 N N . GLN A 1 284 ? -16.496 -14.801 12.913 1.00 79.31 284 GLN A N 1
ATOM 2139 C CA . GLN A 1 284 ? -16.444 -14.836 11.447 1.00 79.31 284 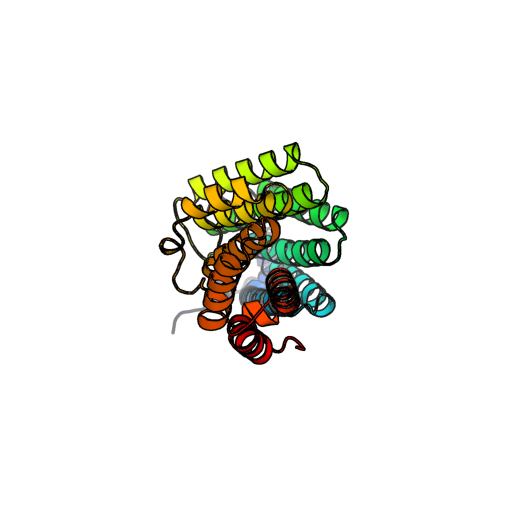GLN A CA 1
ATOM 2140 C C . GLN A 1 284 ? -15.078 -14.379 10.913 1.00 79.31 284 GLN A C 1
ATOM 2142 O O . GLN A 1 284 ? -14.567 -14.934 9.940 1.00 79.31 284 GLN A O 1
ATOM 2147 N N . ALA A 1 285 ? -14.451 -13.414 11.584 1.00 79.00 285 ALA A N 1
ATOM 2148 C CA . ALA A 1 285 ? -13.108 -12.949 11.271 1.00 79.00 285 ALA A CA 1
ATOM 2149 C C . ALA A 1 285 ? -11.988 -13.858 11.814 1.00 79.00 285 ALA A C 1
ATOM 2151 O O . ALA A 1 285 ? -10.825 -13.658 11.477 1.00 79.00 285 ALA A O 1
ATOM 2152 N N . GLY A 1 286 ? -12.287 -14.883 12.618 1.00 80.25 286 GLY A N 1
ATOM 2153 C CA . GLY A 1 286 ? -11.267 -15.721 13.258 1.00 80.25 286 GLY A CA 1
ATOM 2154 C C . GLY A 1 286 ? -10.421 -14.969 14.292 1.00 80.25 286 GLY A C 1
ATOM 2155 O O . GLY A 1 286 ? -9.234 -15.256 14.451 1.00 80.25 286 GLY A O 1
ATOM 2156 N N . ILE A 1 287 ? -11.007 -13.977 14.959 1.00 75.75 287 ILE A N 1
ATOM 2157 C CA . ILE A 1 287 ? -10.439 -13.330 16.141 1.00 75.75 287 ILE A CA 1
ATOM 2158 C C . ILE A 1 287 ? -10.870 -14.177 17.345 1.00 75.75 287 ILE A C 1
ATOM 2160 O O . ILE A 1 287 ? -12.055 -14.482 17.482 1.00 75.75 287 ILE A O 1
ATOM 2164 N N . ALA A 1 288 ? -9.919 -14.610 18.179 1.00 63.81 288 ALA A N 1
ATOM 2165 C CA . ALA A 1 288 ? -10.249 -15.313 19.418 1.00 63.81 288 ALA A CA 1
ATOM 2166 C C . ALA A 1 288 ? -11.067 -14.371 20.317 1.00 63.81 288 ALA A C 1
ATOM 2168 O O . ALA A 1 288 ? -10.656 -13.229 20.530 1.00 63.81 288 ALA A O 1
ATOM 2169 N N . ALA A 1 289 ? -12.243 -14.837 20.741 1.00 53.69 289 ALA A N 1
ATOM 2170 C CA . ALA A 1 289 ? -13.180 -14.097 21.584 1.00 53.69 289 ALA A CA 1
ATOM 2171 C C . ALA A 1 289 ? -12.846 -14.247 23.069 1.00 53.69 289 ALA A C 1
ATOM 2173 O O . ALA A 1 289 ? -12.325 -15.324 23.438 1.00 53.69 289 ALA A O 1
#

Mean predicted aligned error: 5.72 Å